Protein AF-A0A7V3T7T3-F1 (afdb_monomer_lite)

Sequence (350 aa):
MNVTAMNFPSGSEALLRPGSCPDASGATAGLCQPESNAGPSALLPGPQLTARRQAGSEHGGGASSSLPQIQQGPARAARAEASEGHTLPGGPTARELWARYRAAGPGDASEEQLLTQYVPLVKNVVGRLAINLPPHIETEDLYSAGMIGLLQALRAYNPQTNTCFEAYARLRIRGAVIDELRRMDWAPRSVHLKARKVQQAMELLEQQYGRVATEEEMAEALDISVEEYRRWLDDIRPAAFVCLDAVHRDEDGEEASPHEVIYDPAQEEPSEAAVRAERARLIAECIQQLPPLHQKVLALYYFEGLRLREIAAASGLCESRICQIHTQAILTIRSYLAAREAAPANVVAV

Radius of gyration: 41.73 Å; chains: 1; bounding box: 96×67×112 Å

Foldseek 3Di:
DDDDDDDDDDDDDDDDDDDDDDDDDDDDDDDDDDDDDDDDDDDDDDDDDDDDDDDDDDDDDDDDDDDPPPPPDPPPPPCLPVPQPDDDPPDDGPVVLLVVCVVPDPPDPSLVVNLVVCLVLLVVLLVVVVVPDDPVDDSVQLSVQLSVQLSVLSRPDDPVPSDDSSVSSSVSSNVSSVVVVV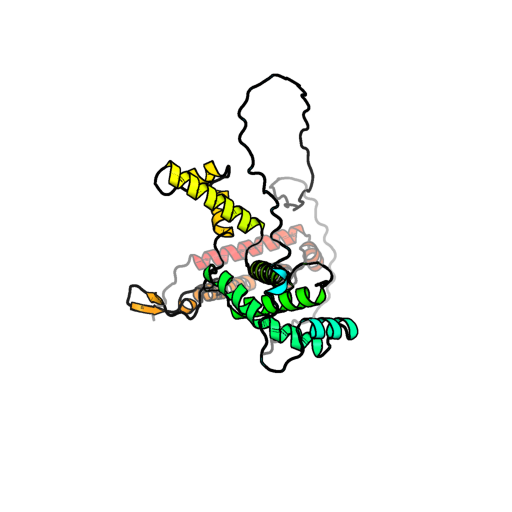VVPPADPVLVVLVVLLVVQQVVVCVVPVDGDDLVSSCVSSVHDSVVSVVSVVRNDDPDDDDQQDFDQDPVRDTDGNVVVDDDPVDDDPVNVVVVVVLVVLLVVQLVVDDPLLNQLCCCCPVVVDDLCVSCVVVVHDSVVSVVSPVVSVVSSVVSVVVVVPDPPPPPDD

Secondary structure (DSSP, 8-state):
------------------PPPPP--------------------------------------------------S-SSTTTTTT-----TTPPPHHHHHHHHHHH-TTSHHHHHHHHHHHHHHHHHHHHHHTTS-TTS-HHHHHHHHHHHHHHHHHH--TTSSS-HHHHHHHHHHHHHHHHHHHH--S-HHHHHHHHHHHHHHHHHHHHHSSPPPHHHHHHHHTS-HHHHHHHHHHHS------TT--EE-TTS-EE-HHHH---TTSPPHHHHHHHHHHHHHHHHHHHHS-HHHHHHHHHHHTS---HHHHHHHHTS-HHHHHHHHHHHHHHHHHHHHHHHSS-------

Structure (mmCIF, N/CA/C/O backbone):
data_AF-A0A7V3T7T3-F1
#
_entry.id   AF-A0A7V3T7T3-F1
#
loop_
_atom_site.group_PDB
_atom_site.id
_atom_site.type_symbol
_atom_site.label_atom_id
_atom_site.label_alt_id
_atom_site.label_comp_id
_atom_site.label_asym_id
_atom_site.label_entity_id
_atom_site.label_seq_id
_atom_site.pdbx_PDB_ins_code
_atom_site.Cartn_x
_atom_site.Cartn_y
_atom_site.Cartn_z
_atom_site.occupancy
_atom_site.B_iso_or_equiv
_atom_site.auth_seq_id
_atom_site.auth_comp_id
_atom_site.auth_asym_id
_atom_site.auth_atom_id
_atom_site.pdbx_PDB_model_num
ATOM 1 N N . MET A 1 1 ? -3.730 -24.223 34.813 1.00 31.56 1 MET A N 1
ATOM 2 C CA . MET A 1 1 ? -3.900 -24.957 36.088 1.00 31.56 1 MET A CA 1
ATOM 3 C C . MET A 1 1 ? -5.386 -25.018 36.401 1.00 31.56 1 MET A C 1
ATOM 5 O O . MET A 1 1 ? -6.068 -24.028 36.183 1.00 31.56 1 MET A O 1
ATOM 9 N N . ASN A 1 2 ? -5.858 -26.205 36.785 1.00 26.72 2 ASN A N 1
ATOM 10 C CA . ASN A 1 2 ? -7.257 -26.635 36.897 1.00 26.72 2 ASN A CA 1
ATOM 11 C C . ASN A 1 2 ? -8.221 -25.617 37.526 1.00 26.72 2 ASN A C 1
ATOM 13 O O . ASN A 1 2 ? -7.984 -25.146 38.635 1.00 26.72 2 ASN A O 1
ATOM 17 N N . VAL A 1 3 ? -9.355 -25.382 36.856 1.00 31.55 3 VAL A N 1
ATOM 18 C CA . VAL A 1 3 ? -10.528 -24.735 37.454 1.00 31.55 3 VAL A CA 1
ATOM 19 C C . VAL A 1 3 ? -11.372 -25.814 38.125 1.00 31.55 3 VAL A C 1
ATOM 21 O O . VAL A 1 3 ? -11.919 -26.707 37.482 1.00 31.55 3 VAL A O 1
ATOM 24 N N . THR A 1 4 ? -11.406 -25.735 39.449 1.00 30.27 4 THR A N 1
ATOM 25 C CA . THR A 1 4 ? -12.189 -26.563 40.363 1.00 30.27 4 THR A CA 1
ATOM 26 C C . THR A 1 4 ? -13.684 -26.448 40.069 1.00 30.27 4 THR A C 1
ATOM 28 O O . THR A 1 4 ? -14.244 -25.355 40.031 1.00 30.27 4 THR A O 1
ATOM 31 N N . ALA A 1 5 ? -14.323 -27.604 39.894 1.00 32.41 5 ALA A N 1
ATOM 32 C CA . ALA A 1 5 ? -15.756 -27.767 39.714 1.00 32.41 5 ALA A CA 1
ATOM 33 C C . ALA A 1 5 ? -16.548 -27.255 40.932 1.00 32.41 5 ALA A C 1
ATOM 35 O O . ALA A 1 5 ? -16.353 -27.732 42.051 1.00 32.41 5 ALA A O 1
ATOM 36 N N . MET A 1 6 ? -17.481 -26.324 40.708 1.0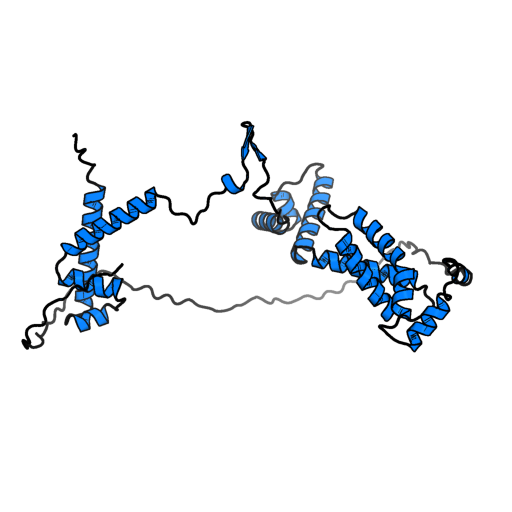0 31.30 6 MET A N 1
ATOM 37 C CA . MET A 1 6 ? -18.543 -26.027 41.671 1.00 31.30 6 MET A CA 1
ATOM 38 C C . MET A 1 6 ? -19.648 -27.074 41.530 1.00 31.30 6 MET A C 1
ATOM 40 O O . MET A 1 6 ? -20.408 -27.088 40.566 1.00 31.30 6 MET A O 1
ATOM 44 N N . ASN A 1 7 ? -19.688 -27.975 42.505 1.00 29.55 7 ASN A N 1
ATOM 45 C CA . ASN A 1 7 ? -20.672 -29.036 42.650 1.00 29.55 7 ASN A CA 1
ATOM 46 C C . ASN A 1 7 ? -21.881 -28.485 43.433 1.00 29.55 7 ASN A C 1
ATOM 48 O O . ASN A 1 7 ? -21.709 -28.031 44.564 1.00 29.55 7 ASN A O 1
ATOM 52 N N . PHE A 1 8 ? -23.085 -28.519 42.857 1.00 33.81 8 PHE A N 1
ATOM 53 C CA . PHE A 1 8 ? -24.339 -28.193 43.555 1.00 33.81 8 PHE A CA 1
ATOM 54 C C . PHE A 1 8 ? -25.150 -29.475 43.805 1.00 33.81 8 PHE A C 1
ATOM 56 O O . PHE A 1 8 ? -25.193 -30.341 42.929 1.00 33.81 8 PHE A O 1
ATOM 63 N N . PRO A 1 9 ? -25.794 -29.629 44.978 1.00 33.53 9 PRO A N 1
ATOM 64 C CA . PRO A 1 9 ? -26.466 -30.865 45.340 1.00 33.53 9 PRO A CA 1
ATOM 65 C C . PRO A 1 9 ? -27.796 -31.009 44.596 1.00 33.53 9 PRO A C 1
ATOM 67 O O . PRO A 1 9 ? -28.663 -30.137 44.625 1.00 33.53 9 PRO A O 1
ATOM 70 N N . SER A 1 10 ? -27.957 -32.163 43.962 1.00 35.66 10 SER A N 1
ATOM 71 C CA . SER A 1 10 ? -29.211 -32.695 43.446 1.00 35.66 10 SER A CA 1
ATOM 72 C C . SER A 1 10 ? -30.145 -33.074 44.598 1.00 35.66 10 SER A C 1
ATOM 74 O O . SER A 1 10 ? -29.801 -33.933 45.411 1.00 35.66 10 SER A O 1
ATOM 76 N N . GLY A 1 11 ? -31.338 -32.476 44.652 1.00 30.09 11 GLY A N 1
ATOM 77 C CA . GLY A 1 11 ? -32.365 -32.883 45.606 1.00 30.09 11 GLY A CA 1
ATOM 78 C C . GLY A 1 11 ? -33.711 -32.167 45.466 1.00 30.09 11 GLY A C 1
ATOM 79 O O . GLY A 1 11 ? -33.844 -31.004 45.833 1.00 30.09 11 GLY A O 1
ATOM 80 N N . SER A 1 12 ? -34.710 -32.957 45.067 1.00 30.53 12 SER A N 1
ATOM 81 C CA . SER A 1 12 ? -36.161 -32.837 45.298 1.00 30.53 12 SER A CA 1
ATOM 82 C C . SER A 1 12 ? -37.045 -32.311 44.157 1.00 30.53 12 SER A C 1
ATOM 84 O O . SER A 1 12 ? -37.180 -31.119 43.893 1.00 30.53 12 SER A O 1
ATOM 86 N N . GLU A 1 13 ? -37.702 -33.285 43.518 1.00 39.59 13 GLU A N 1
ATOM 87 C CA . GLU A 1 13 ? -39.009 -33.167 42.879 1.00 39.59 13 GLU A CA 1
ATOM 88 C C . GLU A 1 13 ? -40.029 -32.544 43.840 1.00 39.59 13 GLU A C 1
ATOM 90 O O . GLU A 1 13 ? -40.290 -33.074 44.920 1.00 39.59 13 GLU A O 1
ATOM 95 N N . ALA A 1 14 ? -40.678 -31.471 43.397 1.00 30.70 14 ALA A N 1
ATOM 96 C CA . ALA A 1 14 ? -41.998 -31.083 43.872 1.00 30.70 14 ALA A CA 1
ATOM 97 C C . ALA A 1 14 ? -42.766 -30.427 42.717 1.00 30.70 14 ALA A C 1
ATOM 99 O O . ALA A 1 14 ? -42.527 -29.282 42.338 1.00 30.70 14 ALA A O 1
ATOM 100 N N . LEU A 1 15 ? -43.683 -31.208 42.143 1.00 37.38 15 LEU A N 1
ATOM 101 C CA . LEU A 1 15 ? -44.766 -30.770 41.268 1.00 37.38 15 LEU A CA 1
ATOM 102 C C . LEU A 1 15 ? -45.487 -29.552 41.853 1.00 37.38 15 LEU A C 1
ATOM 104 O O . LEU A 1 15 ? -46.050 -29.674 42.935 1.00 37.38 15 LEU A O 1
ATOM 108 N N . LEU A 1 16 ? -45.595 -28.452 41.102 1.00 33.50 16 LEU A N 1
ATOM 109 C CA . LEU A 1 16 ? -46.656 -27.454 41.276 1.00 33.50 16 LEU A CA 1
ATOM 110 C C . LEU A 1 16 ? -47.014 -26.822 39.918 1.00 33.50 16 LEU A C 1
ATOM 112 O O . LEU A 1 16 ? -46.163 -26.465 39.111 1.00 33.50 16 LEU A O 1
ATOM 116 N N . ARG A 1 17 ? -48.324 -26.801 39.673 1.00 35.69 17 ARG A N 1
ATOM 117 C CA . ARG A 1 17 ? -49.054 -26.516 38.428 1.00 35.69 17 ARG A CA 1
ATOM 118 C C . ARG A 1 17 ? -48.873 -25.075 37.914 1.00 35.69 17 ARG A C 1
ATOM 120 O O . ARG A 1 17 ? -48.579 -24.190 38.715 1.00 35.69 17 ARG A O 1
ATOM 127 N N . PRO A 1 18 ? -49.143 -24.805 36.619 1.00 35.16 18 PRO A N 1
ATOM 128 C CA . PRO A 1 18 ? -49.138 -23.448 36.080 1.00 35.16 18 PRO A CA 1
ATOM 129 C C . PRO A 1 18 ? -50.247 -22.613 36.732 1.00 35.16 18 PRO A C 1
ATOM 131 O O . PRO A 1 18 ? -51.434 -22.907 36.587 1.00 35.16 18 PRO A O 1
ATOM 134 N N . GLY A 1 19 ? -49.849 -21.579 37.470 1.00 31.97 19 GLY A N 1
ATOM 135 C CA . GLY A 1 19 ? -50.751 -20.537 37.941 1.00 31.97 19 GLY A CA 1
ATOM 136 C C . GLY A 1 19 ? -51.185 -19.665 36.766 1.00 31.97 19 GLY A C 1
ATOM 137 O O . GLY A 1 19 ? -50.358 -19.047 36.101 1.00 31.97 19 GLY A O 1
ATOM 138 N N . SER A 1 20 ? -52.487 -19.640 36.514 1.00 36.88 20 SER A N 1
ATOM 139 C CA . SER A 1 20 ? -53.176 -18.712 35.621 1.00 36.88 20 SER A CA 1
ATOM 140 C C . SER A 1 20 ? -52.870 -17.257 35.992 1.00 36.88 20 SER A C 1
ATOM 142 O O . SER A 1 20 ? -53.122 -16.844 37.126 1.00 36.88 20 SER A O 1
ATOM 144 N N . CYS A 1 21 ? -52.357 -16.474 35.042 1.00 35.03 21 CYS A N 1
ATOM 145 C CA . CYS A 1 21 ? -52.278 -15.020 35.166 1.00 35.03 21 CYS A CA 1
ATOM 146 C C . CYS A 1 21 ? -53.678 -14.401 35.009 1.00 35.03 21 CYS A C 1
ATOM 148 O O . CYS A 1 21 ? -54.429 -14.853 34.144 1.00 35.03 21 CYS A O 1
ATOM 150 N N . PRO A 1 22 ? -54.036 -13.367 35.791 1.00 41.62 22 PRO A N 1
ATOM 151 C CA . PRO A 1 22 ? -55.211 -12.565 35.507 1.00 41.62 22 PRO A CA 1
ATOM 152 C C . PRO A 1 22 ? -54.906 -11.563 34.391 1.00 41.62 22 PRO A C 1
ATOM 154 O O . PRO A 1 22 ? -53.836 -10.948 34.360 1.00 41.62 22 PRO A O 1
ATOM 157 N N . ASP A 1 23 ? -55.875 -11.404 33.494 1.00 37.50 23 ASP A N 1
ATOM 158 C CA . ASP A 1 23 ? -55.919 -10.349 32.491 1.00 37.50 23 ASP A CA 1
ATOM 159 C C . ASP A 1 23 ? -55.835 -8.969 33.154 1.00 37.50 23 ASP A C 1
ATOM 161 O O . ASP A 1 23 ? -56.628 -8.632 34.034 1.00 37.50 23 ASP A O 1
ATOM 165 N N . ALA A 1 24 ? -54.899 -8.144 32.689 1.00 33.06 24 ALA A N 1
ATOM 166 C CA . ALA A 1 24 ? -54.854 -6.720 32.992 1.00 33.06 24 ALA A CA 1
ATOM 167 C C . ALA A 1 24 ? -54.871 -5.934 31.677 1.00 33.06 24 ALA A C 1
ATOM 169 O O . ALA A 1 24 ? -53.843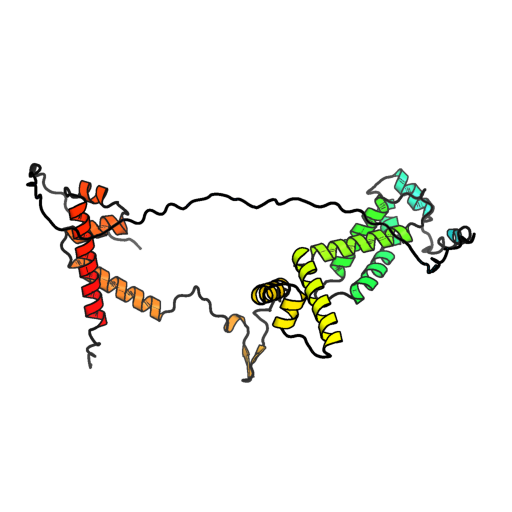 -5.592 31.095 1.00 33.06 24 ALA A O 1
ATOM 170 N N . SER A 1 25 ? -56.091 -5.672 31.216 1.00 30.14 25 SER A N 1
ATOM 171 C CA . SER A 1 25 ? -56.420 -4.581 30.308 1.00 30.14 25 SER A CA 1
ATOM 172 C C . SER A 1 25 ? -56.323 -3.254 31.067 1.00 30.14 25 SER A C 1
ATOM 174 O O . SER A 1 25 ? -57.045 -3.063 32.044 1.00 30.14 25 SER A O 1
ATOM 176 N N . GLY A 1 26 ? -55.502 -2.320 30.574 1.00 29.25 26 GLY A N 1
ATOM 177 C CA . GLY A 1 26 ? -55.665 -0.886 30.842 1.00 29.25 26 GLY A CA 1
ATOM 178 C C . GLY A 1 26 ? -54.385 -0.104 31.150 1.00 29.25 26 GLY A C 1
ATOM 179 O O . GLY A 1 26 ? -53.949 -0.109 32.290 1.00 29.25 26 GLY A O 1
ATOM 180 N N . ALA A 1 27 ? -53.918 0.650 30.140 1.00 29.16 27 ALA A N 1
ATOM 181 C CA . ALA A 1 27 ? -53.118 1.892 30.195 1.00 29.16 27 ALA A CA 1
ATOM 182 C C . ALA A 1 27 ? -51.711 1.813 30.851 1.00 29.16 27 ALA A C 1
ATOM 184 O O . ALA A 1 27 ? -51.541 1.281 31.931 1.00 29.16 27 ALA A O 1
ATOM 185 N N . THR A 1 28 ? -50.616 2.331 30.292 1.00 32.31 28 THR A N 1
ATOM 186 C CA . THR A 1 28 ? -50.392 3.463 29.385 1.00 32.31 28 THR A CA 1
ATOM 187 C C . THR A 1 28 ? -49.211 3.179 28.448 1.00 32.31 28 THR A C 1
ATOM 189 O O . THR A 1 28 ? -48.258 2.482 28.788 1.00 32.31 28 THR A O 1
ATOM 192 N N . ALA A 1 29 ? -49.295 3.739 27.242 1.00 34.81 29 ALA A N 1
ATOM 193 C CA . ALA A 1 29 ? -48.267 3.684 26.216 1.00 34.81 29 ALA A CA 1
ATOM 194 C C . ALA A 1 29 ? -46.978 4.402 26.657 1.00 34.81 29 ALA A C 1
ATOM 196 O O . ALA A 1 29 ? -47.007 5.571 27.034 1.00 34.81 29 ALA A O 1
ATOM 197 N N . GLY A 1 30 ? -45.851 3.701 26.543 1.00 29.14 30 GLY A N 1
ATOM 198 C CA . GLY A 1 30 ? -44.497 4.235 26.657 1.00 29.14 30 GLY A CA 1
ATOM 199 C C . GLY A 1 30 ? -43.601 3.468 25.690 1.00 29.14 30 GLY A C 1
ATOM 200 O O . GLY A 1 30 ? -43.389 2.273 25.857 1.00 29.14 30 GLY A O 1
ATOM 201 N N . LEU A 1 31 ? -43.189 4.156 24.630 1.00 32.41 31 LEU A N 1
ATOM 202 C CA . LEU A 1 31 ? -42.459 3.672 23.460 1.00 32.41 31 LEU A CA 1
ATOM 203 C C . LEU A 1 31 ? -41.261 2.761 23.775 1.00 32.41 31 LEU A C 1
ATOM 205 O O . LEU A 1 31 ? -40.409 3.114 24.581 1.00 32.41 31 LEU A O 1
ATOM 209 N N . CYS A 1 32 ? -41.142 1.667 23.021 1.00 26.81 32 CYS A N 1
ATOM 210 C CA . CYS A 1 32 ? -39.859 1.070 22.648 1.00 26.81 32 CYS A CA 1
ATOM 211 C C . CYS A 1 32 ? -40.057 0.297 21.335 1.00 26.81 32 CYS A C 1
ATOM 213 O O . CYS A 1 32 ? -40.586 -0.814 21.328 1.00 26.81 32 CYS A O 1
ATOM 215 N N . GLN A 1 33 ? -39.708 0.928 20.212 1.00 31.98 33 GLN A N 1
ATOM 216 C CA . GLN A 1 33 ? -39.599 0.253 18.918 1.00 31.98 33 GLN A CA 1
ATOM 217 C C . GLN A 1 33 ? -38.273 -0.523 18.852 1.00 31.98 33 GLN A C 1
ATOM 219 O O . GLN A 1 33 ? -37.268 -0.024 19.359 1.00 31.98 33 GLN A O 1
ATOM 224 N N . PRO A 1 34 ? -38.233 -1.705 18.215 1.00 34.06 34 PRO A N 1
ATOM 225 C CA . PRO A 1 34 ? -36.987 -2.346 17.826 1.00 34.06 34 PRO A CA 1
ATOM 226 C C . PRO A 1 34 ? -36.561 -1.850 16.435 1.00 34.06 34 PRO A C 1
ATOM 228 O O . PRO A 1 34 ? -37.327 -1.962 15.477 1.00 34.06 34 PRO A O 1
ATOM 231 N N . GLU A 1 35 ? -35.341 -1.328 16.302 1.00 31.11 35 GLU A N 1
ATOM 232 C CA . GLU A 1 35 ? -34.770 -1.038 14.986 1.00 31.11 35 GLU A CA 1
ATOM 233 C C . GLU A 1 35 ? -34.429 -2.345 14.260 1.00 31.11 35 GLU A C 1
ATOM 235 O O . GLU A 1 35 ? -33.515 -3.089 14.620 1.00 31.11 35 GLU A O 1
ATOM 240 N N . SER A 1 36 ? -35.214 -2.626 13.221 1.00 30.16 36 SER A N 1
ATOM 241 C CA . SER A 1 36 ? -34.943 -3.623 12.196 1.00 30.16 36 SER A CA 1
ATOM 242 C C . SER A 1 36 ? -33.972 -3.042 11.170 1.00 30.16 36 SER A C 1
ATOM 244 O O . SER A 1 36 ? -34.329 -2.138 10.414 1.00 30.16 36 SER A O 1
ATOM 246 N N . ASN A 1 37 ? -32.760 -3.585 11.111 1.00 32.16 37 ASN A N 1
ATOM 247 C CA . ASN A 1 37 ? -31.797 -3.272 10.065 1.00 32.16 37 ASN A CA 1
ATOM 248 C C . ASN A 1 37 ? -32.199 -3.997 8.765 1.00 32.16 37 ASN A C 1
ATOM 250 O O . ASN A 1 37 ? -31.998 -5.204 8.627 1.00 32.16 37 ASN A O 1
ATOM 254 N N . ALA A 1 38 ? -32.811 -3.262 7.837 1.00 31.00 38 ALA A N 1
ATOM 255 C CA . ALA A 1 38 ? -33.081 -3.689 6.468 1.00 31.00 38 ALA A CA 1
ATOM 256 C C . ALA A 1 38 ? -32.647 -2.563 5.519 1.00 31.00 38 ALA A C 1
ATOM 258 O O . ALA A 1 38 ? -33.294 -1.521 5.436 1.00 31.00 38 ALA A O 1
ATOM 259 N N . GLY A 1 39 ? -31.523 -2.758 4.827 1.00 34.19 39 GLY A N 1
ATOM 260 C CA . GLY A 1 39 ? -31.084 -1.861 3.759 1.00 34.19 39 GLY A CA 1
ATOM 261 C C . GLY A 1 39 ? -31.929 -2.025 2.489 1.00 34.19 39 GLY A C 1
ATOM 262 O O . GLY A 1 39 ? -32.519 -3.089 2.284 1.00 34.19 39 GLY A O 1
ATOM 263 N N . PRO A 1 40 ? -31.939 -1.027 1.589 1.00 35.44 40 PRO A N 1
ATOM 264 C CA . PRO A 1 40 ? -32.378 -1.246 0.220 1.00 35.44 40 PRO A CA 1
ATOM 265 C C . PRO A 1 40 ? -31.296 -0.917 -0.822 1.00 35.44 40 PRO A C 1
ATOM 267 O O . PRO A 1 40 ? -30.695 0.154 -0.838 1.00 35.44 40 PRO A O 1
ATOM 270 N N . SER A 1 41 ? -31.117 -1.867 -1.743 1.00 29.05 41 SER A N 1
ATOM 271 C CA . SER A 1 41 ? -30.712 -1.642 -3.136 1.00 29.05 41 SER A CA 1
ATOM 272 C C . SER A 1 41 ? -31.883 -1.079 -3.948 1.00 29.05 41 SER A C 1
ATOM 274 O O . SER A 1 41 ? -32.999 -1.553 -3.755 1.00 29.05 41 SER A O 1
ATOM 276 N N . ALA A 1 42 ? -31.602 -0.169 -4.893 1.00 30.00 42 ALA A N 1
ATOM 277 C CA . ALA A 1 42 ? -32.221 -0.005 -6.232 1.00 30.00 42 ALA A CA 1
ATOM 278 C C . ALA A 1 42 ? -31.955 1.430 -6.752 1.00 30.00 42 ALA A C 1
ATOM 280 O O . ALA A 1 42 ? -32.290 2.400 -6.088 1.00 30.00 42 ALA A O 1
ATOM 281 N N . LEU A 1 43 ? -31.153 1.598 -7.812 1.00 28.83 43 LEU A N 1
ATOM 282 C CA . LEU A 1 43 ? -31.556 1.751 -9.229 1.00 28.83 43 LEU A CA 1
ATOM 283 C C . LEU A 1 43 ? -32.166 3.129 -9.607 1.00 28.83 43 LEU A C 1
ATOM 285 O O . LEU A 1 43 ? -33.311 3.387 -9.271 1.00 28.83 43 LEU A O 1
ATOM 289 N N . LEU A 1 44 ? -31.372 3.917 -10.367 1.00 33.84 44 LEU A N 1
ATOM 290 C CA . LEU A 1 44 ? -31.639 4.670 -11.631 1.00 33.84 44 LEU A CA 1
ATOM 291 C C . LEU A 1 44 ? -32.961 5.475 -11.795 1.00 33.84 44 LEU A C 1
ATOM 293 O O . LEU A 1 44 ? -34.003 4.983 -11.379 1.00 33.84 44 LEU A O 1
ATOM 297 N N . PRO A 1 45 ? -32.998 6.636 -12.512 1.00 37.19 45 PRO A N 1
ATOM 298 C CA . PRO A 1 45 ? -32.547 6.759 -13.916 1.00 37.19 45 PRO A CA 1
ATOM 299 C C . PRO A 1 45 ? -31.950 8.120 -14.361 1.00 37.19 45 PRO A C 1
ATOM 301 O O . PRO A 1 45 ? -32.087 9.146 -13.704 1.00 37.19 45 PRO A O 1
ATOM 304 N N . GLY A 1 46 ? -31.277 8.116 -15.521 1.00 32.97 46 GLY A N 1
ATOM 305 C CA . GLY A 1 46 ? -30.739 9.319 -16.177 1.00 32.97 46 GLY A CA 1
ATOM 306 C C . GLY A 1 46 ? -31.760 10.073 -17.045 1.00 32.97 46 GLY A C 1
ATOM 307 O O . GLY A 1 46 ? -32.893 9.614 -17.193 1.00 32.97 46 GLY A O 1
ATOM 308 N N . PRO A 1 47 ? -31.354 11.182 -17.692 1.00 33.72 47 PRO A N 1
ATOM 309 C CA . PRO A 1 47 ? -32.115 11.777 -18.784 1.00 33.72 47 PRO A CA 1
ATOM 310 C C . PRO A 1 47 ? -31.353 11.784 -20.123 1.00 33.72 47 PRO A C 1
ATOM 312 O O . PRO A 1 47 ? -30.213 12.226 -20.234 1.00 33.72 47 PRO A O 1
ATOM 315 N N . GLN A 1 48 ? -32.051 11.317 -21.158 1.00 30.67 48 GLN A N 1
ATOM 316 C CA . GLN A 1 48 ? -31.798 11.565 -22.578 1.00 30.67 48 GLN A CA 1
ATOM 317 C C . GLN A 1 48 ? -32.484 12.875 -22.984 1.00 30.67 48 GLN A C 1
ATOM 319 O O . GLN A 1 48 ? -33.672 13.001 -22.706 1.00 30.67 48 GLN A O 1
ATOM 324 N N . LEU A 1 49 ? -31.812 13.775 -23.714 1.00 32.03 49 LEU A N 1
ATOM 325 C CA . LEU A 1 49 ? -32.457 14.809 -24.543 1.00 32.03 49 LEU A CA 1
ATOM 326 C C . LEU A 1 49 ? -31.585 15.181 -25.767 1.00 32.03 49 LEU A C 1
ATOM 328 O O . LEU A 1 49 ? -30.628 15.939 -25.693 1.00 32.03 49 LEU A O 1
ATOM 332 N N . THR A 1 50 ? -31.936 14.544 -26.884 1.00 28.97 50 THR A N 1
ATOM 333 C CA . THR A 1 50 ? -32.142 15.022 -28.271 1.00 28.97 50 THR A CA 1
ATOM 334 C C . THR A 1 50 ? -31.545 16.337 -28.825 1.00 28.97 50 THR A C 1
ATOM 336 O O . THR A 1 50 ? -31.772 17.411 -28.282 1.00 28.97 50 THR A O 1
ATOM 339 N N . ALA A 1 51 ? -31.091 16.209 -30.092 1.00 27.22 51 ALA A N 1
ATOM 340 C CA . ALA A 1 51 ? -31.038 17.184 -31.208 1.00 27.22 51 ALA A CA 1
ATOM 341 C C . ALA A 1 51 ? -29.971 18.302 -31.120 1.00 27.22 51 ALA A C 1
ATOM 343 O O . ALA A 1 51 ? -29.850 18.985 -30.121 1.00 27.22 51 ALA A O 1
ATOM 344 N N . ARG A 1 52 ? -29.178 18.597 -32.164 1.00 27.67 52 ARG A N 1
ATOM 345 C CA . ARG A 1 52 ? -29.637 19.102 -33.471 1.00 27.67 52 ARG A CA 1
ATOM 346 C C . ARG A 1 52 ? -28.490 19.078 -34.503 1.00 27.67 52 ARG A C 1
ATOM 348 O O . ARG A 1 52 ? -27.392 19.548 -34.230 1.00 27.67 52 ARG A O 1
ATOM 355 N N . ARG A 1 53 ? -28.774 18.582 -35.713 1.00 28.61 53 ARG A N 1
ATOM 356 C CA . ARG A 1 53 ? -27.999 18.847 -36.939 1.00 28.61 53 ARG A CA 1
ATOM 357 C C . ARG A 1 53 ? -28.063 20.339 -37.270 1.00 28.61 53 ARG A C 1
ATOM 359 O O . ARG A 1 53 ? -29.168 20.872 -37.315 1.00 28.61 53 ARG A O 1
ATOM 366 N N . GLN A 1 54 ? -26.943 20.931 -37.672 1.00 32.38 54 GLN A N 1
ATOM 367 C CA . GLN A 1 54 ? -26.929 21.966 -38.706 1.00 32.38 54 GLN A CA 1
ATOM 368 C C . GLN A 1 54 ? -25.601 21.934 -39.464 1.00 32.38 54 GLN A C 1
ATOM 370 O O . GLN A 1 54 ? -24.523 22.003 -38.886 1.00 32.38 54 GLN A O 1
ATOM 375 N N . ALA A 1 55 ? -25.734 21.755 -40.775 1.00 28.77 55 ALA A N 1
ATOM 376 C CA . ALA A 1 55 ? -24.702 21.989 -41.761 1.00 28.77 55 ALA A CA 1
ATOM 377 C C . ALA A 1 55 ? -24.608 23.498 -42.025 1.00 28.77 55 ALA A C 1
ATOM 379 O O . ALA A 1 55 ? -25.634 24.177 -42.057 1.00 28.77 55 ALA A O 1
ATOM 380 N N . GLY A 1 56 ? -23.391 23.981 -42.254 1.00 28.33 56 GLY A N 1
ATOM 381 C CA . GLY A 1 56 ? -23.099 25.334 -42.709 1.00 28.33 56 GLY A CA 1
ATOM 382 C C . GLY A 1 56 ? -21.685 25.386 -43.275 1.00 28.33 56 GLY A C 1
ATOM 383 O O . GLY A 1 56 ? -20.716 25.453 -42.527 1.00 28.33 56 GLY A O 1
ATOM 384 N N . SER A 1 57 ? -21.596 25.276 -44.600 1.00 28.00 57 SER A N 1
ATOM 385 C CA . SER A 1 57 ? -20.492 25.755 -45.440 1.00 28.00 57 SER A CA 1
ATOM 386 C C . SER A 1 57 ? -20.260 27.253 -45.193 1.00 28.00 57 SER A C 1
ATOM 388 O O . SER A 1 57 ? -21.219 27.956 -44.902 1.00 28.00 57 SER A O 1
ATOM 390 N N . GLU A 1 58 ? -19.030 27.769 -45.234 1.00 28.20 58 GLU A N 1
ATOM 391 C CA . GLU A 1 58 ? -18.421 28.455 -46.397 1.00 28.20 58 GLU A CA 1
ATOM 392 C C . GLU A 1 58 ? -16.956 28.828 -46.035 1.00 28.20 58 GLU A C 1
ATOM 394 O O . GLU A 1 58 ? -16.690 29.221 -44.905 1.00 28.20 58 GLU A O 1
ATOM 399 N N . HIS A 1 59 ? -15.959 28.432 -46.848 1.00 28.22 59 HIS A N 1
ATOM 400 C CA . HIS A 1 59 ? -15.046 29.298 -47.649 1.00 28.22 59 HIS A CA 1
ATOM 401 C C . HIS A 1 59 ? -14.355 30.445 -46.867 1.00 28.22 59 HIS A C 1
ATOM 403 O O . HIS A 1 59 ? -15.028 31.277 -46.288 1.00 28.22 59 HIS A O 1
ATOM 409 N N . GLY A 1 60 ? -13.032 30.650 -46.855 1.00 24.89 60 GLY A N 1
ATOM 410 C CA . GLY A 1 60 ? -11.903 30.104 -47.607 1.00 24.89 60 GLY A CA 1
ATOM 411 C C . GLY A 1 60 ? -10.605 30.873 -47.260 1.00 24.89 60 GLY A C 1
ATOM 412 O O . GLY A 1 60 ? -10.635 31.827 -46.487 1.00 24.89 60 GLY A O 1
ATOM 413 N N . GLY A 1 61 ? -9.481 30.464 -47.866 1.00 26.92 61 GLY A N 1
ATOM 414 C CA . GLY A 1 61 ? -8.157 31.113 -47.783 1.00 26.92 61 GLY A CA 1
ATOM 415 C C . GLY A 1 61 ? -7.256 30.465 -46.722 1.00 26.92 61 GLY A C 1
ATOM 416 O O . GLY A 1 61 ? -7.589 30.450 -45.552 1.00 26.92 61 GLY A O 1
ATOM 417 N N . GLY A 1 62 ? -6.118 29.843 -47.017 1.00 27.20 62 GLY A N 1
ATOM 418 C CA . GLY A 1 62 ? -5.164 30.104 -48.085 1.00 27.20 62 GLY A CA 1
ATOM 419 C C . GLY A 1 62 ? -3.814 30.391 -47.429 1.00 27.20 62 GLY A C 1
ATOM 420 O O . GLY A 1 62 ? -3.449 31.547 -47.284 1.00 27.20 62 GLY A O 1
ATOM 421 N N . ALA A 1 63 ? -3.098 29.351 -46.997 1.00 29.69 63 ALA A N 1
ATOM 422 C CA . ALA A 1 63 ? -1.681 29.443 -46.645 1.00 29.69 63 ALA A CA 1
ATOM 423 C C . ALA A 1 63 ? -1.046 28.052 -46.727 1.00 29.69 63 ALA A C 1
ATOM 425 O O . ALA A 1 63 ? -1.122 27.229 -45.819 1.00 29.69 63 ALA A O 1
ATOM 426 N N . SER A 1 64 ? -0.454 27.798 -47.884 1.00 31.12 64 SER A N 1
ATOM 427 C CA . SER A 1 64 ? 0.404 26.667 -48.183 1.00 31.12 64 SER A CA 1
ATOM 428 C C . SER A 1 64 ? 1.669 26.739 -47.320 1.00 31.12 64 SER A C 1
ATOM 430 O O . SER A 1 64 ? 2.488 27.634 -47.512 1.00 31.12 64 SER A O 1
ATOM 432 N N . SER A 1 65 ? 1.870 25.787 -46.411 1.00 32.00 65 SER A N 1
ATOM 433 C CA . SER A 1 65 ? 3.179 25.513 -45.806 1.00 32.00 65 SER A CA 1
ATOM 434 C C . SER A 1 65 ? 3.520 24.033 -45.972 1.00 32.00 65 SER A C 1
ATOM 436 O O . SER A 1 65 ? 3.266 23.166 -45.145 1.00 32.00 65 SER A O 1
ATOM 438 N N . SER A 1 66 ? 4.049 23.772 -47.161 1.00 30.80 66 SER A N 1
ATOM 439 C CA . SER A 1 66 ? 5.027 22.755 -47.534 1.00 30.80 66 SER A CA 1
ATOM 440 C C . SER A 1 66 ? 5.534 21.855 -46.396 1.00 30.80 66 SER A C 1
ATOM 442 O O . SER A 1 66 ? 6.467 22.197 -45.671 1.00 30.80 66 SER A O 1
ATOM 444 N N . LEU A 1 67 ? 4.982 20.643 -46.327 1.00 31.20 67 LEU A N 1
ATOM 445 C CA . LEU A 1 67 ? 5.676 19.477 -45.782 1.00 31.20 67 LEU A CA 1
ATOM 446 C C . LEU A 1 67 ? 6.990 19.288 -46.563 1.00 31.20 67 LEU A C 1
ATOM 448 O O . LEU A 1 67 ? 6.945 19.263 -47.799 1.00 31.20 67 LEU A O 1
ATOM 452 N N . PRO A 1 68 ? 8.155 19.129 -45.914 1.00 30.80 68 PRO A N 1
ATOM 453 C CA . PRO A 1 68 ? 9.364 18.784 -46.636 1.00 30.80 68 PRO A CA 1
ATOM 454 C C . PRO A 1 68 ? 9.210 17.363 -47.185 1.00 30.80 68 PRO A C 1
ATOM 456 O O . PRO A 1 68 ? 9.159 16.378 -46.445 1.00 30.80 68 PRO A O 1
ATOM 459 N N . GLN A 1 69 ? 9.116 17.272 -48.511 1.00 29.52 69 GLN A N 1
ATOM 460 C CA . GLN A 1 69 ? 9.273 16.033 -49.255 1.00 29.52 69 GLN A CA 1
ATOM 461 C C . GLN A 1 69 ? 10.613 15.407 -48.865 1.00 29.52 69 GLN A C 1
ATOM 463 O O . GLN A 1 69 ? 11.679 15.940 -49.171 1.00 29.52 69 GLN A O 1
ATOM 468 N N . ILE A 1 70 ? 10.553 14.257 -48.195 1.00 31.75 70 ILE A N 1
ATOM 469 C CA . ILE A 1 70 ? 11.701 13.375 -48.015 1.00 31.75 70 ILE A CA 1
ATOM 470 C C . ILE A 1 70 ? 12.066 12.866 -49.412 1.00 31.75 70 ILE A C 1
ATOM 472 O O . ILE A 1 70 ? 11.481 11.907 -49.916 1.00 31.75 70 ILE A O 1
ATOM 476 N N . GLN A 1 71 ? 13.001 13.557 -50.064 1.00 31.75 71 GLN A N 1
ATOM 477 C CA . GLN A 1 71 ? 13.624 13.098 -51.296 1.00 31.75 71 GLN A CA 1
ATOM 478 C C . GLN A 1 71 ? 14.322 11.766 -51.011 1.00 31.75 71 GLN A C 1
ATOM 480 O O . GLN A 1 71 ? 15.313 11.691 -50.281 1.00 31.75 71 GLN A O 1
ATOM 485 N N . GLN A 1 72 ? 13.777 10.697 -51.586 1.00 38.75 72 GLN A N 1
ATOM 486 C CA . GLN A 1 72 ? 14.430 9.399 -51.662 1.00 38.75 72 GLN A CA 1
ATOM 487 C C . GLN A 1 72 ? 15.577 9.498 -52.676 1.00 38.75 72 GLN A C 1
ATOM 489 O O . GLN A 1 72 ? 15.399 9.252 -53.864 1.00 38.75 72 GLN A O 1
ATOM 494 N N . GLY A 1 73 ? 16.757 9.905 -52.207 1.00 29.97 73 GLY A N 1
ATOM 495 C CA . GLY A 1 73 ? 18.004 9.767 -52.959 1.00 29.97 73 GLY A CA 1
ATOM 496 C C . GLY A 1 73 ? 18.504 8.311 -52.939 1.00 29.97 73 GLY A C 1
ATOM 497 O O . GLY A 1 73 ? 18.365 7.633 -51.913 1.00 29.97 73 GLY A O 1
ATOM 498 N N . PRO A 1 74 ? 19.112 7.799 -54.027 1.00 37.28 74 PRO A N 1
ATOM 499 C CA . PRO A 1 74 ? 19.577 6.420 -54.122 1.00 37.28 74 PRO A CA 1
ATOM 500 C C . PRO A 1 74 ? 20.923 6.272 -53.397 1.00 37.28 74 PRO A C 1
ATOM 502 O O . PRO A 1 74 ? 21.977 6.203 -54.013 1.00 37.28 74 PRO A O 1
ATOM 505 N N . ALA A 1 75 ? 20.902 6.254 -52.064 1.00 33.81 75 ALA A N 1
ATOM 506 C CA . ALA A 1 75 ? 22.112 6.113 -51.240 1.00 33.81 75 ALA A CA 1
ATOM 507 C C . ALA A 1 75 ? 22.033 4.950 -50.232 1.00 33.81 75 ALA A C 1
ATOM 509 O O . ALA A 1 75 ? 22.811 4.890 -49.281 1.00 33.81 75 ALA A O 1
ATOM 510 N N . ARG A 1 76 ? 21.086 4.016 -50.411 1.00 36.59 76 ARG A N 1
ATOM 511 C CA . ARG A 1 76 ? 20.886 2.873 -49.496 1.00 36.59 76 ARG A CA 1
ATOM 512 C C . ARG A 1 76 ? 21.544 1.560 -49.928 1.00 36.59 76 ARG A C 1
ATOM 514 O O . ARG A 1 76 ? 21.596 0.650 -49.111 1.00 36.59 76 ARG A O 1
ATOM 521 N N . ALA A 1 77 ? 22.099 1.467 -51.137 1.00 33.03 77 ALA A N 1
ATOM 522 C CA . ALA A 1 77 ? 22.771 0.245 -51.591 1.00 33.03 77 ALA A CA 1
ATOM 523 C C . ALA A 1 77 ? 24.223 0.115 -51.080 1.00 33.03 77 ALA A C 1
ATOM 525 O O . ALA A 1 77 ? 24.678 -0.991 -50.833 1.00 33.03 77 ALA A O 1
ATOM 526 N N . ALA A 1 78 ? 24.928 1.225 -50.830 1.00 29.47 78 ALA A N 1
ATOM 527 C CA . ALA A 1 78 ? 26.363 1.201 -50.505 1.00 29.47 78 ALA A CA 1
ATOM 528 C C . ALA A 1 78 ? 26.700 1.122 -48.999 1.00 29.47 78 ALA A C 1
ATOM 530 O O . ALA A 1 78 ? 27.868 1.095 -48.630 1.00 29.47 78 ALA A O 1
ATOM 531 N N . ARG A 1 79 ? 25.702 1.103 -48.101 1.00 33.34 79 ARG A N 1
ATOM 532 C CA . ARG A 1 79 ? 25.926 0.959 -46.642 1.00 33.34 79 ARG A CA 1
ATOM 533 C C . ARG A 1 79 ? 25.667 -0.449 -46.105 1.00 33.34 79 ARG A C 1
ATOM 535 O O . ARG A 1 79 ? 25.956 -0.693 -44.939 1.00 33.34 79 ARG A O 1
ATOM 542 N N . ALA A 1 80 ? 25.151 -1.361 -46.931 1.00 33.09 80 ALA A N 1
ATOM 543 C CA . ALA A 1 80 ? 24.919 -2.750 -46.536 1.00 33.09 80 ALA A CA 1
ATOM 544 C C . ALA A 1 80 ? 26.225 -3.557 -46.384 1.00 33.09 80 ALA A C 1
ATOM 546 O O . ALA A 1 80 ? 26.234 -4.552 -45.672 1.00 33.09 80 ALA A O 1
ATOM 547 N N . GLU A 1 81 ? 27.331 -3.102 -46.982 1.00 31.08 81 GLU A N 1
ATOM 548 C CA . GLU A 1 81 ? 28.632 -3.792 -46.938 1.00 31.08 81 GLU A CA 1
ATOM 549 C C . GLU A 1 81 ? 29.515 -3.358 -45.749 1.00 31.08 81 GLU A C 1
ATOM 551 O O . GLU A 1 81 ? 30.511 -3.999 -45.438 1.00 31.08 81 GLU A O 1
ATOM 556 N N . ALA A 1 82 ? 29.148 -2.293 -45.026 1.00 30.28 82 ALA A N 1
ATOM 557 C CA . ALA A 1 82 ? 29.992 -1.717 -43.972 1.00 30.28 82 ALA A CA 1
ATOM 558 C C . ALA A 1 82 ? 29.755 -2.300 -42.562 1.00 30.28 82 ALA A C 1
ATOM 560 O O . ALA A 1 82 ? 30.427 -1.886 -41.618 1.00 30.28 82 ALA A O 1
ATOM 561 N N . SER A 1 83 ? 28.821 -3.244 -42.386 1.00 39.16 83 SER A N 1
ATOM 562 C CA . SER A 1 83 ? 28.574 -3.905 -41.090 1.00 39.16 83 SER A CA 1
ATOM 563 C C . SER A 1 83 ? 29.251 -5.274 -40.947 1.00 39.16 83 SER A C 1
ATOM 565 O O . SER A 1 83 ? 28.988 -5.976 -39.977 1.00 39.16 83 SER A O 1
ATOM 567 N N . GLU A 1 84 ? 30.121 -5.674 -41.880 1.00 41.09 84 GLU A N 1
ATOM 568 C CA . GLU A 1 84 ? 30.848 -6.957 -41.820 1.00 41.09 84 GLU A CA 1
ATOM 569 C C . GLU A 1 84 ? 32.124 -6.918 -40.947 1.00 41.09 84 GLU A C 1
ATOM 571 O O . GLU A 1 84 ? 32.900 -7.867 -40.931 1.00 41.09 84 GLU A O 1
ATOM 576 N N . GLY A 1 85 ? 32.351 -5.847 -40.180 1.00 35.47 85 GLY A N 1
ATOM 577 C CA . GLY A 1 85 ? 33.617 -5.604 -39.479 1.00 35.47 85 GLY A CA 1
ATOM 578 C C . GLY A 1 85 ? 33.528 -5.528 -37.955 1.00 35.47 85 GLY A C 1
ATOM 579 O O . GLY A 1 85 ? 33.985 -4.545 -37.379 1.00 35.47 85 GLY A O 1
ATOM 580 N N . HIS A 1 86 ? 32.982 -6.540 -37.280 1.00 42.47 86 HIS A N 1
ATOM 581 C CA . HIS A 1 86 ? 33.292 -6.762 -35.859 1.00 42.47 86 HIS A CA 1
ATOM 582 C C . HIS A 1 86 ? 33.619 -8.238 -35.621 1.00 42.47 86 HIS A C 1
ATOM 584 O O . HIS A 1 86 ? 32.841 -9.003 -35.054 1.00 42.47 86 HIS A O 1
ATOM 590 N N . THR A 1 87 ? 34.776 -8.641 -36.142 1.00 39.03 87 THR A N 1
ATOM 591 C CA . THR A 1 87 ? 35.305 -10.004 -36.067 1.00 39.03 87 THR A CA 1
ATOM 592 C C . THR A 1 87 ? 36.310 -10.080 -34.921 1.00 39.03 87 THR A C 1
ATOM 594 O O . THR A 1 87 ? 37.383 -9.483 -34.995 1.00 39.03 87 THR A O 1
ATOM 597 N N . LEU A 1 88 ? 35.984 -10.828 -33.862 1.00 37.66 88 LEU A N 1
ATOM 598 C CA . LEU A 1 88 ? 37.007 -11.396 -32.979 1.00 37.66 88 LEU A CA 1
ATOM 599 C C . LEU A 1 88 ? 37.800 -12.442 -33.789 1.00 37.66 88 LEU A C 1
ATOM 601 O O . LEU A 1 88 ? 37.191 -13.184 -34.565 1.00 37.66 88 LEU A O 1
ATOM 605 N N . PRO A 1 89 ? 39.136 -12.514 -33.664 1.00 36.66 89 PRO A N 1
ATOM 606 C CA . PRO A 1 89 ? 39.956 -13.339 -34.544 1.00 36.66 89 PRO A CA 1
ATOM 607 C C . PRO A 1 89 ? 39.641 -14.831 -34.338 1.00 36.66 89 PRO A C 1
ATOM 609 O O . PRO A 1 89 ? 39.836 -15.360 -33.248 1.00 36.66 89 PRO A O 1
ATOM 612 N N . GLY A 1 90 ? 39.163 -15.507 -35.392 1.00 49.47 90 GLY A N 1
ATOM 613 C CA . GLY A 1 90 ? 39.033 -16.973 -35.452 1.00 49.47 90 GLY A CA 1
ATOM 614 C C . GLY A 1 90 ? 37.630 -17.580 -35.286 1.00 49.47 90 GLY A C 1
ATOM 615 O O . GLY A 1 90 ? 37.525 -18.803 -35.231 1.00 49.47 90 GLY A O 1
ATOM 616 N N . GLY A 1 91 ? 36.558 -16.782 -35.218 1.00 53.41 91 GLY A N 1
ATOM 617 C CA . GLY A 1 91 ? 35.175 -17.287 -35.147 1.00 53.41 91 GLY A CA 1
ATOM 618 C C . GLY A 1 91 ? 34.481 -17.442 -36.516 1.00 53.41 91 GLY A C 1
ATOM 619 O O . GLY A 1 91 ? 34.875 -16.774 -37.472 1.00 53.41 91 GLY A O 1
ATOM 620 N N . PRO A 1 92 ? 33.439 -18.295 -36.632 1.00 60.84 92 PRO A N 1
ATOM 621 C CA . PRO A 1 92 ? 32.585 -18.370 -37.824 1.00 60.84 92 PRO A CA 1
ATOM 622 C C . PRO A 1 92 ? 31.935 -17.012 -38.132 1.00 60.84 92 PRO A C 1
ATOM 624 O O . PRO A 1 92 ? 31.586 -16.251 -37.229 1.00 60.84 92 PRO A O 1
ATOM 627 N N . THR A 1 93 ? 31.749 -16.711 -39.416 1.00 71.31 93 THR A N 1
ATOM 628 C CA . THR A 1 93 ? 31.188 -15.435 -39.883 1.00 71.31 93 THR A CA 1
ATOM 629 C C . THR A 1 93 ? 29.753 -15.282 -39.368 1.00 71.31 93 THR A C 1
ATOM 631 O O . THR A 1 93 ? 29.011 -16.264 -39.315 1.00 71.31 93 THR A O 1
ATOM 634 N N . ALA A 1 94 ? 29.295 -14.062 -39.055 1.00 68.31 94 ALA A N 1
ATOM 635 C CA . ALA A 1 94 ? 27.931 -13.835 -38.550 1.00 68.31 94 ALA A CA 1
ATOM 636 C C . ALA A 1 94 ? 26.856 -14.489 -39.447 1.00 68.31 94 ALA A C 1
ATOM 638 O O . ALA A 1 94 ? 25.910 -15.109 -38.966 1.00 68.31 94 ALA A O 1
ATOM 639 N N . ARG A 1 95 ? 27.046 -14.443 -40.771 1.00 72.31 95 ARG A N 1
ATOM 640 C CA . ARG A 1 95 ? 26.167 -15.086 -41.761 1.00 72.31 95 ARG A CA 1
ATOM 641 C C . ARG A 1 95 ? 26.127 -16.617 -41.647 1.00 72.31 95 ARG A C 1
ATOM 643 O O . ARG A 1 95 ? 25.075 -17.215 -41.867 1.00 72.31 95 ARG A O 1
ATOM 650 N N . GLU A 1 96 ? 27.248 -17.243 -41.302 1.00 75.31 96 GLU A N 1
ATOM 651 C CA . GLU A 1 96 ? 27.370 -18.693 -41.114 1.00 75.31 96 GLU A CA 1
ATOM 652 C C . GLU A 1 96 ? 26.714 -19.131 -39.804 1.00 75.31 96 GLU A C 1
ATOM 654 O O . GLU A 1 96 ? 25.999 -20.132 -39.784 1.00 75.31 96 GLU A O 1
ATOM 659 N N . LEU A 1 97 ? 26.874 -18.345 -38.736 1.00 76.19 97 LEU A N 1
ATOM 660 C CA . LEU A 1 97 ? 26.190 -18.563 -37.459 1.00 76.19 97 LEU A CA 1
ATOM 661 C C . LEU A 1 97 ? 24.664 -18.498 -37.612 1.00 76.19 97 LEU A C 1
ATOM 663 O O . LEU A 1 97 ? 23.960 -19.395 -37.153 1.00 76.19 97 LEU A O 1
ATOM 667 N N . TRP A 1 98 ? 24.146 -17.511 -38.349 1.00 80.25 98 TRP A N 1
ATOM 668 C CA . TRP A 1 98 ? 22.713 -17.421 -38.663 1.00 80.25 98 TRP A CA 1
ATOM 669 C C . TRP A 1 98 ? 22.207 -18.585 -39.528 1.00 80.25 98 TRP A C 1
ATOM 671 O O . TRP A 1 98 ? 21.049 -18.992 -39.410 1.00 80.25 98 TRP A O 1
ATOM 681 N N . ALA A 1 99 ? 23.045 -19.134 -40.412 1.00 79.19 99 ALA A N 1
ATOM 682 C CA . ALA A 1 99 ? 22.694 -20.314 -41.199 1.00 79.19 99 ALA A CA 1
ATOM 683 C C . ALA A 1 99 ? 22.625 -21.580 -40.328 1.00 79.19 99 ALA A C 1
ATOM 685 O O . ALA A 1 99 ? 21.660 -22.334 -40.447 1.00 79.19 99 ALA A O 1
ATOM 686 N N . ARG A 1 100 ? 23.594 -21.767 -39.420 1.00 80.12 100 ARG A N 1
ATOM 687 C CA . ARG A 1 100 ? 23.625 -22.882 -38.456 1.00 80.12 100 ARG A CA 1
ATOM 688 C C . ARG A 1 100 ? 22.451 -22.828 -37.483 1.00 80.12 100 ARG A C 1
ATOM 690 O O . ARG A 1 100 ? 21.743 -23.819 -37.340 1.00 80.12 100 ARG A O 1
ATOM 697 N N . TYR A 1 101 ? 22.164 -21.654 -36.923 1.00 81.38 101 TYR A N 1
ATOM 698 C CA . TYR A 1 101 ? 21.037 -21.460 -36.010 1.00 81.38 101 TYR A CA 1
ATOM 699 C C . TYR A 1 101 ? 19.688 -21.821 -36.648 1.00 81.38 101 TYR A C 1
ATOM 701 O O . TYR A 1 101 ? 18.880 -22.519 -36.043 1.00 81.38 101 TYR A O 1
ATOM 709 N N . ARG A 1 102 ? 19.449 -21.425 -37.907 1.00 78.50 102 ARG A N 1
ATOM 710 C CA . ARG A 1 102 ? 18.204 -21.790 -38.609 1.00 78.50 102 ARG A CA 1
ATOM 711 C C . ARG A 1 102 ? 18.080 -23.281 -38.913 1.00 78.50 102 ARG A C 1
ATOM 713 O O . ARG A 1 102 ? 16.959 -23.758 -39.046 1.00 78.50 102 ARG A O 1
ATOM 720 N N . ALA A 1 103 ? 19.199 -23.987 -39.061 1.00 77.44 103 ALA A N 1
ATOM 721 C CA . ALA A 1 103 ? 19.196 -25.427 -39.295 1.00 77.44 103 ALA A CA 1
ATOM 722 C C . ALA A 1 103 ? 18.972 -26.227 -37.999 1.00 77.44 103 ALA A C 1
ATOM 724 O O . ALA A 1 103 ? 18.332 -27.273 -38.048 1.00 77.44 103 ALA A O 1
ATOM 725 N N . ALA A 1 104 ? 19.481 -25.740 -36.862 1.00 77.06 104 ALA A N 1
ATOM 726 C CA . ALA A 1 104 ? 19.442 -26.443 -35.579 1.00 77.06 104 ALA A CA 1
ATOM 727 C C . ALA A 1 104 ? 18.226 -26.090 -34.696 1.00 77.06 104 ALA A C 1
ATOM 729 O O . ALA A 1 104 ? 17.730 -26.948 -33.971 1.00 77.06 104 ALA A O 1
ATOM 730 N N . GLY A 1 105 ? 17.707 -24.861 -34.786 1.00 72.44 105 GLY A N 1
ATOM 731 C CA . GLY A 1 105 ? 16.580 -24.388 -33.976 1.00 72.44 105 GLY A CA 1
ATOM 732 C C . GLY A 1 105 ? 16.975 -23.794 -32.608 1.00 72.44 105 GLY A C 1
ATOM 733 O O . GLY A 1 105 ? 18.161 -23.644 -32.306 1.00 72.44 105 GLY A O 1
ATOM 734 N N . PRO A 1 106 ? 15.984 -23.387 -31.786 1.00 74.50 106 PRO A N 1
ATOM 735 C CA . PRO A 1 106 ? 16.219 -22.763 -30.480 1.00 74.50 106 PRO A CA 1
ATOM 736 C C . PRO A 1 106 ? 16.822 -23.756 -29.469 1.00 74.50 106 PRO A C 1
ATOM 738 O O . PRO A 1 106 ? 16.368 -24.895 -29.385 1.00 74.50 106 PRO A O 1
ATOM 741 N N . GLY A 1 107 ? 17.802 -23.310 -28.672 1.00 73.31 107 GLY A N 1
ATOM 742 C CA . GLY A 1 107 ? 18.506 -24.135 -27.676 1.00 73.31 107 GLY A CA 1
ATOM 743 C C . GLY A 1 107 ? 19.811 -24.802 -28.139 1.00 73.31 107 GLY A C 1
ATOM 744 O O . GLY A 1 107 ? 20.414 -25.531 -27.358 1.00 73.31 107 GLY A O 1
ATOM 745 N N . ASP A 1 108 ? 20.257 -24.563 -29.375 1.00 80.94 108 ASP A N 1
ATOM 746 C CA . ASP A 1 108 ? 21.541 -25.061 -29.892 1.00 80.94 108 ASP A CA 1
ATOM 747 C C . ASP A 1 108 ? 22.731 -24.157 -29.501 1.00 80.94 108 ASP A C 1
ATOM 749 O O . ASP A 1 108 ? 22.561 -22.963 -29.243 1.00 80.94 108 ASP A O 1
ATOM 753 N N . ALA A 1 109 ? 23.958 -24.689 -29.547 1.00 81.81 109 ALA A N 1
ATOM 754 C CA . ALA A 1 109 ? 25.198 -23.939 -29.299 1.00 81.81 109 ALA A CA 1
ATOM 755 C C . ALA A 1 109 ? 25.346 -22.705 -30.216 1.00 81.81 109 ALA A C 1
ATOM 757 O O . ALA A 1 109 ? 25.982 -21.714 -29.855 1.00 81.81 109 ALA A O 1
ATOM 758 N N . SER A 1 110 ? 24.711 -22.733 -31.392 1.00 80.31 110 SER A N 1
ATOM 759 C CA . SER A 1 110 ? 24.636 -21.590 -32.306 1.00 80.31 110 SER A CA 1
ATOM 760 C C . SER A 1 110 ? 23.836 -20.404 -31.727 1.00 80.31 110 SER A C 1
ATOM 762 O O . SER A 1 110 ? 24.156 -19.254 -32.032 1.00 80.31 110 SER A O 1
ATOM 764 N N . GLU A 1 111 ? 22.817 -20.653 -30.888 1.00 84.75 111 GLU A N 1
ATOM 765 C CA . GLU A 1 111 ? 22.031 -19.613 -30.194 1.00 84.75 111 GLU A CA 1
ATOM 766 C C . GLU A 1 111 ? 22.898 -18.887 -29.160 1.00 84.75 111 GLU A C 1
ATOM 768 O O . GLU A 1 111 ? 22.927 -17.658 -29.121 1.00 84.75 111 GLU A O 1
ATOM 773 N N . GLU A 1 112 ? 23.654 -19.651 -28.369 1.00 85.69 112 GLU A N 1
ATOM 774 C CA . GLU A 1 112 ? 24.564 -19.133 -27.344 1.00 85.69 112 GLU A CA 1
ATOM 775 C C . GLU A 1 112 ? 25.694 -18.289 -27.953 1.00 85.69 112 GLU A C 1
ATOM 777 O O . GLU A 1 112 ? 26.008 -17.203 -27.454 1.00 85.69 112 GLU A O 1
ATOM 782 N N . GLN A 1 113 ? 26.270 -18.743 -29.072 1.00 85.19 113 GLN A N 1
ATOM 783 C CA . GLN A 1 113 ? 27.322 -18.014 -29.787 1.00 85.19 113 GLN A CA 1
ATOM 784 C C . GLN A 1 113 ? 26.819 -16.675 -30.338 1.00 85.19 113 GLN A C 1
ATOM 786 O O . GLN A 1 113 ? 27.487 -15.650 -30.176 1.00 85.19 113 GLN A O 1
ATOM 791 N N . LEU A 1 114 ? 25.625 -16.659 -30.939 1.00 85.56 114 LEU A N 1
ATOM 792 C CA . LEU A 1 114 ? 25.004 -15.422 -31.412 1.00 85.56 114 LEU A CA 1
ATOM 793 C C . LEU A 1 114 ? 24.636 -14.496 -30.248 1.00 85.56 114 LEU A C 1
ATOM 795 O O . LEU A 1 114 ? 24.878 -13.293 -30.323 1.00 85.56 114 LEU A O 1
ATOM 799 N N . LEU A 1 115 ? 24.088 -15.038 -29.159 1.00 88.00 115 LEU A N 1
ATOM 800 C CA . LEU A 1 115 ? 23.762 -14.256 -27.971 1.00 88.00 115 LEU A CA 1
ATOM 801 C C . LEU A 1 115 ? 25.019 -13.561 -27.435 1.00 88.00 115 LEU A C 1
ATOM 803 O O . LEU A 1 115 ? 25.013 -12.339 -27.302 1.00 88.00 115 LEU A O 1
ATOM 807 N N . THR A 1 116 ? 26.105 -14.317 -27.233 1.00 88.69 116 THR A N 1
ATOM 808 C CA . THR A 1 116 ? 27.412 -13.832 -26.747 1.00 88.69 116 THR A CA 1
ATOM 809 C C . THR A 1 116 ? 27.963 -12.699 -27.611 1.00 88.69 116 THR A C 1
ATOM 811 O O . THR A 1 116 ? 28.430 -11.692 -27.078 1.00 88.69 116 THR A O 1
ATOM 814 N N . GLN A 1 117 ? 27.848 -12.811 -28.939 1.00 87.62 117 GLN A N 1
ATOM 815 C CA . GLN A 1 117 ? 28.286 -11.769 -29.869 1.00 87.62 117 GLN A CA 1
ATOM 816 C C . GLN A 1 117 ? 27.530 -10.445 -29.667 1.00 87.62 117 GLN A C 1
ATOM 8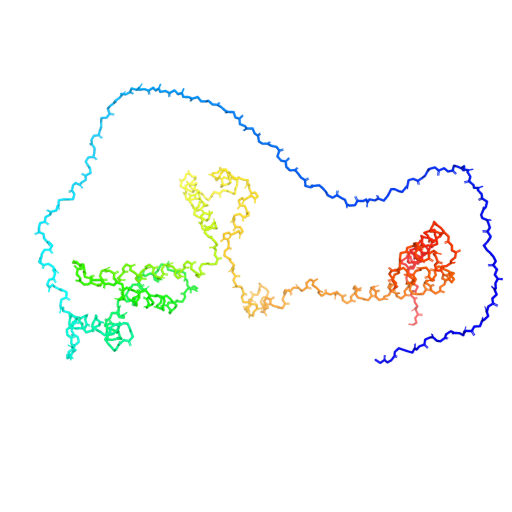18 O O . GLN A 1 117 ? 28.129 -9.373 -29.754 1.00 87.62 117 GLN A O 1
ATOM 823 N N . TYR A 1 118 ? 26.225 -10.504 -29.385 1.00 88.88 118 TYR A N 1
ATOM 824 C CA . TYR A 1 118 ? 25.367 -9.320 -29.285 1.00 88.88 118 TYR A CA 1
ATOM 825 C C . TYR A 1 118 ? 25.122 -8.830 -27.848 1.00 88.88 118 TYR A C 1
ATOM 827 O O . TYR A 1 118 ? 24.507 -7.777 -27.671 1.00 88.88 118 TYR A O 1
ATOM 835 N N . VAL A 1 119 ? 25.661 -9.494 -26.819 1.00 91.25 119 VAL A N 1
ATOM 836 C CA . VAL A 1 119 ? 25.612 -9.021 -25.419 1.00 91.25 119 VAL A CA 1
ATOM 837 C C . VAL A 1 119 ? 26.074 -7.562 -25.248 1.00 91.25 119 VAL A C 1
ATOM 839 O O . VAL A 1 119 ? 25.383 -6.796 -24.564 1.00 91.25 119 VAL A O 1
ATOM 842 N N . PRO A 1 120 ? 27.184 -7.099 -25.864 1.00 91.44 120 PRO A N 1
ATOM 843 C CA . PRO A 1 120 ? 27.626 -5.710 -25.715 1.00 91.44 120 PRO A CA 1
ATOM 844 C C . PRO A 1 120 ? 26.585 -4.681 -26.186 1.00 91.44 120 PRO A C 1
ATOM 846 O O . PRO A 1 120 ? 26.567 -3.547 -25.701 1.00 91.44 120 PRO A O 1
ATOM 849 N N . LEU A 1 121 ? 25.683 -5.055 -27.101 1.00 86.75 121 LEU A N 1
ATOM 850 C CA . LEU A 1 121 ? 24.593 -4.190 -27.552 1.00 86.75 121 LEU A CA 1
ATOM 851 C C . LEU A 1 121 ? 23.607 -3.895 -26.416 1.00 86.75 121 LEU A C 1
ATOM 853 O O . LEU A 1 121 ? 23.159 -2.756 -26.285 1.00 86.75 121 LEU A O 1
ATOM 857 N N . VAL A 1 122 ? 23.310 -4.888 -25.572 1.00 91.31 122 VAL A N 1
ATOM 858 C CA . VAL A 1 122 ? 22.418 -4.731 -24.414 1.00 91.31 122 VAL A CA 1
ATOM 859 C C . VAL A 1 122 ? 23.015 -3.739 -23.423 1.00 91.31 122 VAL A C 1
ATOM 861 O O . VAL A 1 122 ? 22.339 -2.781 -23.053 1.00 91.31 122 VAL A O 1
ATOM 864 N N . LYS A 1 123 ? 24.306 -3.886 -23.087 1.00 88.31 123 LYS A N 1
ATOM 865 C CA . LYS A 1 123 ? 25.021 -2.957 -22.190 1.00 88.31 123 LYS A CA 1
ATOM 866 C C . LYS A 1 123 ? 24.934 -1.510 -22.674 1.00 88.31 123 LYS A C 1
ATOM 868 O O . LYS A 1 123 ? 24.644 -0.611 -21.893 1.00 88.31 123 LYS A O 1
ATOM 873 N N . ASN A 1 124 ? 25.117 -1.287 -23.976 1.00 86.81 124 ASN A N 1
ATOM 874 C CA . ASN A 1 124 ? 25.020 0.045 -24.574 1.00 86.81 124 ASN A CA 1
ATOM 875 C C . ASN A 1 124 ? 23.602 0.636 -24.512 1.00 86.81 124 ASN A C 1
ATOM 877 O O . ASN A 1 124 ? 23.444 1.838 -24.297 1.00 86.81 124 ASN A O 1
ATOM 881 N N . VAL A 1 125 ? 22.565 -0.177 -24.740 1.00 84.12 125 VAL A N 1
ATOM 882 C CA . VAL A 1 125 ? 21.168 0.286 -24.699 1.00 84.12 125 VAL A CA 1
ATOM 883 C C . VAL A 1 125 ? 20.743 0.595 -23.266 1.00 84.12 125 VAL A C 1
ATOM 885 O O . VAL A 1 125 ? 20.212 1.677 -23.021 1.00 84.12 125 VAL A O 1
ATOM 888 N N . VAL A 1 126 ? 21.020 -0.313 -22.329 1.00 87.12 126 VAL A N 1
ATOM 889 C CA . VAL A 1 126 ? 20.698 -0.148 -20.904 1.00 87.12 126 VAL A CA 1
ATOM 890 C C . VAL A 1 126 ? 21.461 1.034 -20.315 1.00 87.12 126 VAL A C 1
ATOM 892 O O . VAL A 1 126 ? 20.844 1.891 -19.692 1.00 87.12 126 VAL A O 1
ATOM 895 N N . GLY A 1 127 ? 22.759 1.163 -20.607 1.00 82.25 127 GLY A N 1
ATOM 896 C CA . GLY A 1 127 ? 23.575 2.279 -20.125 1.00 82.25 127 GLY A CA 1
ATOM 897 C C . GLY A 1 127 ? 23.051 3.650 -20.561 1.00 82.25 127 GLY A C 1
ATOM 898 O O . GLY A 1 127 ? 23.096 4.593 -19.784 1.00 82.25 127 GLY A O 1
ATOM 899 N N . ARG A 1 128 ? 22.483 3.775 -21.770 1.00 80.44 128 ARG A N 1
ATOM 900 C CA . ARG A 1 128 ? 21.852 5.031 -22.219 1.00 80.44 128 ARG A CA 1
ATOM 901 C C . ARG A 1 128 ? 20.517 5.318 -21.544 1.00 80.44 128 ARG A C 1
ATOM 903 O O . ARG A 1 128 ? 20.169 6.484 -21.387 1.00 80.44 128 ARG A O 1
ATOM 910 N N . LEU A 1 129 ? 19.752 4.280 -21.214 1.00 77.88 129 LEU A N 1
ATOM 911 C CA . LEU A 1 129 ? 18.479 4.439 -20.514 1.00 77.88 129 LEU A CA 1
ATOM 912 C C . LEU A 1 129 ? 18.729 4.842 -19.060 1.00 77.88 129 LEU A C 1
ATOM 914 O O . LEU A 1 129 ? 18.148 5.824 -18.612 1.00 77.88 129 LEU A O 1
ATOM 918 N N . ALA A 1 130 ? 19.661 4.164 -18.385 1.00 77.00 130 ALA A N 1
ATOM 919 C CA . ALA A 1 130 ? 19.999 4.375 -16.980 1.00 77.00 130 ALA A CA 1
ATOM 920 C C . ALA A 1 130 ? 20.415 5.818 -16.632 1.00 77.00 130 ALA A C 1
ATOM 922 O O . ALA A 1 130 ? 20.228 6.236 -15.498 1.00 77.00 130 ALA A O 1
ATOM 923 N N . ILE A 1 131 ? 20.907 6.608 -17.599 1.00 75.94 131 ILE A N 1
ATOM 924 C CA . ILE A 1 131 ? 21.258 8.031 -17.401 1.00 75.94 131 ILE A CA 1
ATOM 925 C C . ILE A 1 131 ? 20.065 8.863 -16.900 1.00 75.94 131 ILE A C 1
ATOM 927 O O . ILE A 1 131 ? 20.261 9.831 -16.175 1.00 75.94 131 ILE A O 1
ATOM 931 N N . ASN A 1 132 ? 18.838 8.500 -17.287 1.00 66.12 132 ASN A N 1
ATOM 932 C CA . ASN A 1 132 ? 17.629 9.267 -16.970 1.00 66.12 132 ASN A CA 1
ATOM 933 C C . ASN A 1 132 ? 16.752 8.597 -15.900 1.00 66.12 132 ASN A C 1
ATOM 935 O O . ASN A 1 132 ? 15.586 8.967 -15.762 1.00 66.12 132 ASN A O 1
ATOM 939 N N . LEU A 1 133 ? 17.259 7.573 -15.209 1.00 70.44 133 LEU A N 1
ATOM 940 C CA . LEU A 1 133 ? 16.477 6.801 -14.245 1.00 70.44 133 LEU A CA 1
ATOM 941 C C . LEU A 1 133 ? 16.776 7.222 -12.796 1.00 70.44 133 LEU A C 1
ATOM 943 O O . LEU A 1 133 ? 17.907 7.600 -12.489 1.00 70.44 133 LEU A O 1
ATOM 947 N N . PRO A 1 134 ? 15.782 7.137 -11.893 1.00 69.44 134 PRO A N 1
ATOM 948 C CA . PRO A 1 134 ? 15.993 7.322 -10.461 1.00 69.44 134 PRO A CA 1
ATOM 949 C C . PRO A 1 134 ? 17.005 6.326 -9.858 1.00 69.44 134 PRO A C 1
ATOM 951 O O . PRO A 1 134 ? 17.107 5.195 -10.333 1.00 69.44 134 PRO A O 1
ATOM 954 N N . PRO A 1 135 ? 17.681 6.685 -8.748 1.00 65.50 135 PRO A N 1
ATOM 955 C CA . PRO A 1 135 ? 18.717 5.853 -8.127 1.00 65.50 135 PRO A CA 1
ATOM 956 C C . PRO A 1 135 ? 18.199 4.565 -7.466 1.00 65.50 135 PRO A C 1
ATOM 958 O O . PRO A 1 135 ? 19.002 3.709 -7.117 1.00 65.50 135 PRO A O 1
ATOM 961 N N . HIS A 1 136 ? 16.883 4.413 -7.288 1.00 69.69 136 HIS A N 1
ATOM 962 C CA . HIS A 1 136 ? 16.283 3.203 -6.715 1.00 69.69 136 HIS A CA 1
ATOM 963 C C . HIS A 1 136 ? 16.141 2.051 -7.724 1.00 69.69 136 HIS A C 1
ATOM 965 O O . HIS A 1 136 ? 15.696 0.974 -7.343 1.00 69.69 136 HIS A O 1
ATOM 971 N N . ILE A 1 137 ? 16.456 2.272 -9.006 1.00 76.88 137 ILE A N 1
ATOM 972 C CA . ILE A 1 137 ? 16.346 1.246 -10.046 1.00 76.88 137 ILE A CA 1
ATOM 973 C C . ILE A 1 137 ? 17.718 0.629 -10.295 1.00 76.88 137 ILE A C 1
ATOM 975 O O . ILE A 1 137 ? 18.651 1.306 -10.735 1.00 76.88 137 ILE A O 1
ATOM 979 N N . GLU A 1 138 ? 17.831 -0.674 -10.058 1.00 82.69 138 GLU A N 1
ATOM 980 C CA . GLU A 1 138 ? 19.080 -1.399 -10.245 1.00 82.69 138 GLU A CA 1
ATOM 981 C C . GLU A 1 138 ? 19.374 -1.648 -11.728 1.00 82.69 138 GLU A C 1
ATOM 983 O O . GLU A 1 138 ? 18.563 -2.169 -12.497 1.00 82.69 138 GLU A O 1
ATOM 988 N N . THR A 1 139 ? 20.587 -1.291 -12.155 1.00 85.06 139 THR A N 1
ATOM 989 C CA . THR A 1 139 ? 21.007 -1.489 -13.552 1.00 85.06 139 THR A CA 1
ATOM 990 C C . THR A 1 139 ? 21.116 -2.966 -13.948 1.00 85.06 139 THR A C 1
ATOM 992 O O . THR A 1 139 ? 20.992 -3.283 -15.135 1.00 85.06 139 THR A O 1
ATOM 995 N N . GLU A 1 140 ? 21.307 -3.867 -12.979 1.00 88.38 140 GLU A N 1
ATOM 996 C CA . GLU A 1 140 ? 21.387 -5.316 -13.203 1.00 88.38 140 GLU A CA 1
ATOM 997 C C . GLU A 1 140 ? 20.037 -5.916 -13.615 1.00 88.38 140 GLU A C 1
ATOM 999 O O . GLU A 1 140 ? 19.979 -6.754 -14.524 1.00 88.38 140 GLU A O 1
ATOM 1004 N N . ASP A 1 141 ? 18.936 -5.419 -13.054 1.00 88.19 141 ASP A N 1
ATOM 1005 C CA . ASP A 1 141 ? 17.595 -5.859 -13.432 1.00 88.19 141 ASP A CA 1
ATOM 1006 C C . ASP A 1 141 ? 17.246 -5.435 -14.864 1.00 88.19 141 ASP A C 1
ATOM 1008 O O . ASP A 1 141 ? 16.741 -6.223 -15.672 1.00 88.19 141 ASP A O 1
ATOM 1012 N N . LEU A 1 142 ? 17.603 -4.200 -15.233 1.00 89.31 142 LEU A N 1
ATOM 1013 C CA . LEU A 1 142 ? 17.426 -3.695 -16.597 1.00 89.31 142 LEU A CA 1
ATOM 1014 C C . LEU A 1 142 ? 18.291 -4.457 -17.598 1.00 89.31 142 LEU A C 1
ATOM 1016 O O . LEU A 1 142 ? 17.877 -4.694 -18.737 1.00 89.31 142 LEU A O 1
ATOM 1020 N N . TYR A 1 143 ? 19.491 -4.855 -17.183 1.00 92.88 143 TYR A N 1
ATOM 1021 C CA . TYR A 1 143 ? 20.354 -5.705 -17.985 1.00 92.88 143 TYR A CA 1
ATOM 1022 C C . TYR A 1 143 ? 19.716 -7.078 -18.223 1.00 92.88 143 TYR A C 1
ATOM 1024 O O . TYR A 1 143 ? 19.647 -7.520 -19.372 1.00 92.88 143 TYR A O 1
ATOM 1032 N N . SER A 1 144 ? 19.163 -7.701 -17.183 1.00 93.00 144 SER A N 1
ATOM 1033 C CA . SER A 1 144 ? 18.451 -8.982 -17.272 1.00 93.00 144 SER A CA 1
ATOM 1034 C C . SER A 1 144 ? 17.234 -8.907 -18.204 1.00 93.00 144 SER A C 1
ATOM 1036 O O . SER A 1 144 ? 17.085 -9.738 -19.106 1.00 93.00 144 SER A O 1
ATOM 1038 N N . ALA A 1 145 ? 16.414 -7.858 -18.093 1.00 92.44 145 ALA A N 1
ATOM 1039 C CA . ALA A 1 145 ? 15.292 -7.623 -19.006 1.00 92.44 145 ALA A CA 1
ATOM 1040 C C . ALA A 1 145 ? 15.744 -7.370 -20.454 1.00 92.44 145 ALA A C 1
ATOM 1042 O O . ALA A 1 145 ? 15.160 -7.891 -21.410 1.00 92.44 145 ALA A O 1
ATOM 1043 N N . GLY A 1 146 ? 16.829 -6.614 -20.635 1.00 93.25 146 GLY A N 1
ATOM 1044 C CA . GLY A 1 146 ? 17.437 -6.378 -21.940 1.00 93.25 146 GLY A CA 1
ATOM 1045 C C . GLY A 1 146 ? 17.962 -7.659 -22.597 1.00 93.25 146 GLY A C 1
ATOM 1046 O O . GLY A 1 146 ? 17.799 -7.835 -23.807 1.00 93.25 146 GLY A O 1
ATOM 1047 N N . MET A 1 147 ? 18.521 -8.581 -21.808 1.00 94.06 147 MET A N 1
ATOM 1048 C CA . MET A 1 147 ? 18.965 -9.902 -22.265 1.00 94.06 147 MET A CA 1
ATOM 1049 C C . MET A 1 147 ? 17.795 -10.772 -22.739 1.00 94.06 147 MET A C 1
ATOM 1051 O O . MET A 1 147 ? 17.879 -11.385 -23.806 1.00 94.06 147 MET A O 1
ATOM 1055 N N . ILE A 1 148 ? 16.670 -10.767 -22.015 1.00 93.50 148 ILE A N 1
ATOM 1056 C CA . ILE A 1 148 ? 15.435 -11.446 -22.444 1.00 93.50 148 ILE A CA 1
ATOM 1057 C C . ILE A 1 148 ? 14.929 -10.844 -23.764 1.00 93.50 148 ILE A C 1
ATOM 1059 O O . ILE A 1 148 ? 14.577 -11.575 -24.693 1.00 93.50 148 ILE A O 1
ATOM 1063 N N . GLY A 1 149 ? 14.949 -9.513 -23.888 1.00 92.75 149 GLY A N 1
ATOM 1064 C CA . GLY A 1 149 ? 14.583 -8.809 -25.118 1.00 92.75 149 GLY A CA 1
ATOM 1065 C C . GLY A 1 149 ? 15.479 -9.158 -26.312 1.00 92.75 149 GLY A C 1
ATOM 1066 O O . GLY A 1 149 ? 14.975 -9.325 -27.425 1.00 92.75 149 GLY A O 1
ATOM 1067 N N . LEU A 1 150 ? 16.790 -9.313 -26.090 1.00 93.50 150 LEU A N 1
ATOM 1068 C CA . LEU A 1 150 ? 17.742 -9.766 -27.109 1.00 93.50 150 LEU A CA 1
ATOM 1069 C C . LEU A 1 150 ? 17.445 -11.205 -27.548 1.00 93.50 150 LEU A C 1
ATOM 1071 O O . LEU A 1 150 ? 17.388 -11.463 -28.748 1.00 93.50 150 LEU A O 1
ATOM 1075 N N . LEU A 1 151 ? 17.207 -12.122 -26.606 1.00 92.19 151 LEU A N 1
ATOM 1076 C CA . LEU A 1 151 ? 16.882 -13.517 -26.915 1.00 92.19 151 LEU A CA 1
ATOM 1077 C C . LEU A 1 151 ? 15.586 -13.627 -27.735 1.00 92.19 151 LEU A C 1
ATOM 1079 O O . LEU A 1 151 ? 15.525 -14.351 -28.729 1.00 92.19 151 LEU A O 1
ATOM 1083 N N . GLN A 1 152 ? 14.554 -12.864 -27.367 1.00 91.06 152 GLN A N 1
ATOM 1084 C CA . GLN A 1 152 ? 13.312 -12.795 -28.141 1.00 91.06 152 GLN A CA 1
ATOM 1085 C C . GLN A 1 152 ? 13.538 -12.210 -29.540 1.00 91.06 152 GLN A C 1
ATOM 1087 O O . GLN A 1 152 ? 12.968 -12.704 -30.513 1.00 91.06 152 GLN A O 1
ATOM 1092 N N . ALA A 1 153 ? 14.365 -11.166 -29.654 1.00 91.31 153 ALA A N 1
ATOM 1093 C CA . ALA A 1 153 ? 14.715 -10.577 -30.942 1.00 91.31 153 ALA A CA 1
ATOM 1094 C C . ALA A 1 153 ? 15.468 -11.574 -31.827 1.00 91.31 153 ALA A C 1
ATOM 1096 O O . ALA A 1 153 ? 15.183 -11.661 -33.016 1.00 91.31 153 ALA A O 1
ATOM 1097 N N . LEU A 1 154 ? 16.381 -12.353 -31.247 1.00 90.00 154 LEU A N 1
ATOM 1098 C CA . LEU A 1 154 ? 17.133 -13.382 -31.952 1.00 90.00 154 LEU A CA 1
ATOM 1099 C C . LEU A 1 154 ? 16.205 -14.447 -32.551 1.00 90.00 154 LEU A C 1
ATOM 1101 O O . LEU A 1 154 ? 16.298 -14.751 -33.738 1.00 90.00 154 LEU A O 1
ATOM 1105 N N . ARG A 1 155 ? 15.258 -14.946 -31.749 1.00 88.50 155 ARG A N 1
ATOM 1106 C CA . ARG A 1 155 ? 14.288 -15.975 -32.160 1.00 88.50 155 ARG A CA 1
ATOM 1107 C C . ARG A 1 155 ? 13.289 -15.489 -33.210 1.00 88.50 155 ARG A C 1
ATOM 1109 O O . ARG A 1 155 ? 12.843 -16.277 -34.037 1.00 88.50 155 ARG A O 1
ATOM 1116 N N . ALA A 1 156 ? 12.921 -14.208 -33.175 1.00 86.81 156 ALA A N 1
ATOM 1117 C CA . ALA A 1 156 ? 11.918 -13.628 -34.070 1.00 86.81 156 ALA A CA 1
ATOM 1118 C C . ALA A 1 156 ? 12.502 -13.001 -35.349 1.00 86.81 156 ALA A C 1
ATOM 1120 O O . ALA A 1 156 ? 11.750 -12.628 -36.253 1.00 86.81 156 ALA A O 1
ATOM 1121 N N . TYR A 1 157 ? 13.823 -12.835 -35.434 1.00 86.31 157 TYR A N 1
ATOM 1122 C CA . TYR A 1 157 ? 14.453 -12.144 -36.550 1.00 86.31 157 TYR A CA 1
ATOM 1123 C C . TYR A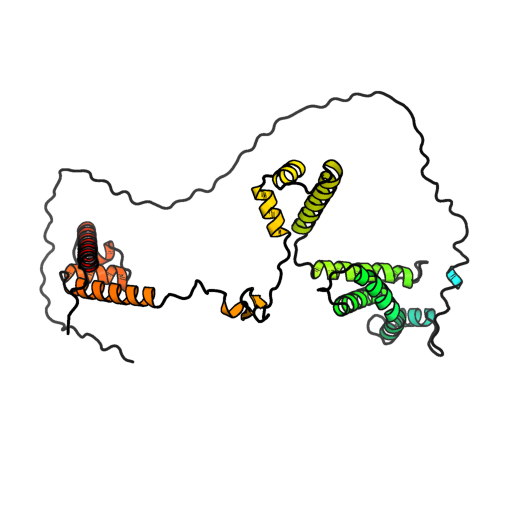 1 157 ? 14.462 -12.991 -37.827 1.00 86.31 157 TYR A C 1
ATOM 1125 O O . TYR A 1 157 ? 14.888 -14.145 -37.834 1.00 86.31 157 TYR A O 1
ATOM 1133 N N . ASN A 1 158 ? 14.049 -12.382 -38.941 1.00 79.38 158 ASN A N 1
ATOM 1134 C CA . ASN A 1 158 ? 14.116 -12.995 -40.262 1.00 79.38 158 ASN A CA 1
ATOM 1135 C C . ASN A 1 158 ? 15.215 -12.326 -41.111 1.00 79.38 158 ASN A C 1
ATOM 1137 O O . ASN A 1 158 ? 15.011 -11.204 -41.577 1.00 79.38 158 ASN A O 1
ATOM 1141 N N . PRO A 1 159 ? 16.335 -13.013 -41.409 1.00 75.50 159 PRO A N 1
ATOM 1142 C CA . PRO A 1 159 ? 17.429 -12.458 -42.211 1.00 75.50 159 PRO A CA 1
ATOM 1143 C C . PRO A 1 159 ? 17.075 -12.155 -43.674 1.00 75.50 159 PRO A C 1
ATOM 1145 O O . PRO A 1 159 ? 17.891 -11.572 -44.378 1.00 75.50 159 PRO A O 1
ATOM 1148 N N . GLN A 1 160 ? 15.903 -12.579 -44.163 1.00 73.19 160 GLN A N 1
ATOM 1149 C CA . GLN A 1 160 ? 15.414 -12.185 -45.490 1.00 73.19 160 GLN A CA 1
ATOM 1150 C C . GLN A 1 160 ? 14.816 -10.774 -45.507 1.00 73.19 160 GLN A C 1
ATOM 1152 O O . GLN A 1 160 ? 14.625 -10.191 -46.573 1.00 73.19 160 GLN A O 1
ATOM 1157 N N . THR A 1 161 ? 14.536 -10.203 -44.333 1.00 70.00 161 THR A N 1
ATOM 1158 C CA . THR A 1 161 ? 14.228 -8.780 -44.222 1.00 70.00 161 THR A CA 1
ATOM 1159 C C . THR A 1 161 ? 15.529 -8.000 -44.386 1.00 70.00 161 THR A C 1
ATOM 1161 O O . THR A 1 161 ? 16.518 -8.286 -43.721 1.00 70.00 161 THR A O 1
ATOM 1164 N N . ASN A 1 162 ? 15.561 -7.036 -45.308 1.00 65.75 162 ASN A N 1
ATOM 1165 C CA . ASN A 1 162 ? 16.771 -6.301 -45.703 1.00 65.75 162 ASN A CA 1
ATOM 1166 C C . ASN A 1 162 ? 17.225 -5.267 -44.638 1.00 65.75 162 ASN A C 1
ATOM 1168 O O . ASN A 1 162 ? 17.619 -4.146 -44.955 1.00 65.75 162 ASN A O 1
ATOM 1172 N N . THR A 1 163 ? 17.081 -5.605 -43.356 1.00 77.56 163 THR A N 1
ATOM 1173 C CA . THR A 1 163 ? 17.372 -4.768 -42.189 1.00 77.56 163 THR A CA 1
ATOM 1174 C C . THR A 1 163 ? 18.437 -5.433 -41.340 1.00 77.56 163 THR A C 1
ATOM 1176 O O . THR A 1 163 ? 18.288 -6.598 -41.008 1.00 77.56 163 THR A O 1
ATOM 1179 N N . CYS A 1 164 ? 19.474 -4.698 -40.937 1.00 84.12 164 CYS A N 1
ATOM 1180 C CA . CYS A 1 164 ? 20.506 -5.230 -40.048 1.00 84.12 164 CYS A CA 1
ATOM 1181 C C . CYS A 1 164 ? 19.910 -5.694 -38.704 1.00 84.12 164 CYS A C 1
ATOM 1183 O O . CYS A 1 164 ? 19.118 -4.968 -38.089 1.00 84.12 164 CYS A O 1
ATOM 1185 N N . PHE A 1 165 ? 20.338 -6.870 -38.228 1.00 85.50 165 PHE A N 1
ATOM 1186 C CA . PHE A 1 165 ? 19.913 -7.436 -36.946 1.00 85.50 165 PHE A CA 1
ATOM 1187 C C . PHE A 1 165 ? 20.128 -6.461 -35.785 1.00 85.50 165 PHE A C 1
ATOM 1189 O O . PHE A 1 165 ? 19.243 -6.308 -34.952 1.00 85.50 165 PHE A O 1
ATOM 1196 N N . GLU A 1 166 ? 21.247 -5.734 -35.757 1.00 86.12 166 GLU A N 1
ATOM 1197 C CA . GLU A 1 166 ? 21.553 -4.780 -34.684 1.00 86.12 166 GLU A CA 1
ATOM 1198 C C . GLU A 1 166 ? 20.500 -3.673 -34.557 1.00 86.12 166 GLU A C 1
ATOM 1200 O O . GLU A 1 166 ? 20.114 -3.291 -33.450 1.00 86.12 166 GLU A O 1
ATOM 1205 N N . ALA A 1 167 ? 20.009 -3.163 -35.691 1.00 79.50 167 ALA A N 1
ATOM 1206 C CA . ALA A 1 167 ? 18.987 -2.121 -35.715 1.00 79.50 167 ALA A CA 1
ATOM 1207 C C . ALA A 1 167 ? 17.639 -2.653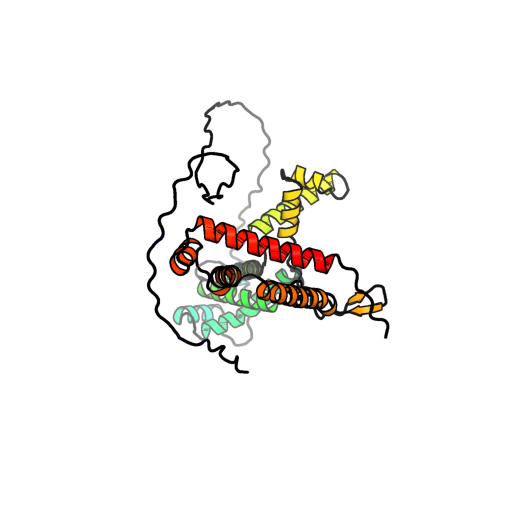 -35.202 1.00 79.50 167 ALA A C 1
ATOM 1209 O O . ALA A 1 167 ? 16.949 -1.966 -34.445 1.00 79.50 167 ALA A O 1
ATOM 1210 N N . TYR A 1 168 ? 17.294 -3.891 -35.567 1.00 84.81 168 TYR A N 1
ATOM 1211 C CA . TYR A 1 168 ? 16.095 -4.577 -35.089 1.00 84.81 168 TYR A CA 1
ATOM 1212 C C . TYR A 1 168 ? 16.179 -4.905 -33.589 1.00 84.81 168 TYR A C 1
ATOM 1214 O O . TYR A 1 168 ? 15.292 -4.533 -32.813 1.00 84.81 168 TYR A O 1
ATOM 1222 N N . ALA A 1 169 ? 17.278 -5.528 -33.160 1.00 88.31 169 ALA A N 1
ATOM 1223 C CA . ALA A 1 169 ? 17.536 -5.908 -31.778 1.00 88.31 169 ALA A CA 1
ATOM 1224 C C . ALA A 1 169 ? 17.529 -4.687 -30.853 1.00 88.31 169 ALA A C 1
ATOM 1226 O O . ALA A 1 169 ? 16.904 -4.728 -29.798 1.00 88.31 169 ALA A O 1
ATOM 1227 N N . ARG A 1 170 ? 18.115 -3.555 -31.271 1.00 86.75 170 ARG A N 1
ATOM 1228 C CA . ARG A 1 170 ? 18.101 -2.309 -30.486 1.00 86.75 170 ARG A CA 1
ATOM 1229 C C . ARG A 1 170 ? 16.683 -1.845 -30.137 1.00 86.75 170 ARG A C 1
ATOM 1231 O O . ARG A 1 170 ? 16.457 -1.397 -29.014 1.00 86.75 170 ARG A O 1
ATOM 1238 N N . LEU A 1 171 ? 15.726 -1.949 -31.064 1.00 84.81 171 LEU A N 1
ATOM 1239 C CA . LEU A 1 171 ? 14.334 -1.564 -30.803 1.00 84.81 171 LEU A CA 1
ATOM 1240 C C . LEU A 1 171 ? 13.650 -2.529 -29.822 1.00 84.81 171 LEU A C 1
ATOM 1242 O O . LEU A 1 171 ? 12.917 -2.081 -28.941 1.00 84.81 171 LEU A O 1
ATOM 1246 N N . ARG A 1 172 ? 13.913 -3.835 -29.954 1.00 89.50 172 ARG A N 1
ATOM 1247 C CA . ARG A 1 172 ? 13.336 -4.888 -29.103 1.00 89.50 172 ARG A CA 1
ATOM 1248 C C . ARG A 1 172 ? 13.896 -4.875 -27.682 1.00 89.50 172 ARG A C 1
ATOM 1250 O O . ARG A 1 172 ? 13.111 -4.905 -26.743 1.00 89.50 172 ARG A O 1
ATOM 1257 N N . ILE A 1 173 ? 15.214 -4.743 -27.531 1.00 90.00 173 ILE A N 1
ATOM 1258 C CA . ILE A 1 173 ? 15.892 -4.608 -26.232 1.00 90.00 173 ILE A CA 1
ATOM 1259 C C . ILE A 1 173 ? 15.348 -3.384 -25.496 1.00 90.00 173 ILE A C 1
ATOM 1261 O O . ILE A 1 173 ? 14.934 -3.487 -24.348 1.00 90.00 173 ILE A O 1
ATOM 1265 N N . ARG A 1 174 ? 15.269 -2.229 -26.174 1.00 86.31 174 ARG A N 1
ATOM 1266 C CA . ARG A 1 174 ? 14.709 -1.008 -25.579 1.00 86.31 174 ARG A CA 1
ATOM 1267 C C . ARG A 1 174 ? 13.256 -1.200 -25.136 1.00 86.31 174 ARG A C 1
ATOM 1269 O O . ARG A 1 174 ? 12.890 -0.714 -24.075 1.00 86.31 174 ARG A O 1
ATOM 1276 N N . GLY A 1 175 ? 12.442 -1.885 -25.941 1.00 86.88 175 GLY A N 1
ATOM 1277 C CA . GLY A 1 175 ? 11.061 -2.218 -25.585 1.00 86.88 175 GLY A CA 1
ATOM 1278 C C . GLY A 1 175 ? 10.980 -3.080 -24.326 1.00 86.88 175 GLY A C 1
ATOM 1279 O O . GLY A 1 175 ? 10.272 -2.709 -23.401 1.00 86.88 175 GLY A O 1
ATOM 1280 N N . ALA A 1 176 ? 11.772 -4.154 -24.257 1.00 91.88 176 ALA A N 1
ATOM 1281 C CA . ALA A 1 176 ? 11.807 -5.055 -23.106 1.00 91.88 176 ALA A CA 1
ATOM 1282 C C . ALA A 1 176 ? 12.220 -4.344 -21.809 1.00 91.88 176 ALA A C 1
ATOM 1284 O O . ALA A 1 176 ? 11.586 -4.538 -20.780 1.00 91.88 176 ALA A O 1
ATOM 1285 N N . VAL A 1 177 ? 13.225 -3.464 -21.866 1.00 88.69 177 VAL A N 1
ATOM 1286 C CA . VAL A 1 177 ? 13.650 -2.671 -20.699 1.00 88.69 177 VAL A CA 1
ATOM 1287 C C . VAL A 1 177 ? 12.558 -1.687 -20.264 1.00 88.69 177 VAL A C 1
ATOM 1289 O O . VAL A 1 177 ? 12.300 -1.547 -19.077 1.00 88.69 177 VAL A O 1
ATOM 1292 N N . ILE A 1 178 ? 11.880 -1.019 -21.206 1.00 83.81 178 ILE A N 1
ATOM 1293 C CA . ILE A 1 178 ? 10.762 -0.111 -20.887 1.00 83.81 178 ILE A CA 1
ATOM 1294 C C . ILE A 1 178 ? 9.579 -0.875 -20.282 1.00 83.81 178 ILE A C 1
ATOM 1296 O O . ILE A 1 178 ? 8.906 -0.357 -19.394 1.00 83.81 178 ILE A O 1
ATOM 1300 N N . ASP A 1 179 ? 9.302 -2.081 -20.768 1.00 86.06 179 ASP A N 1
ATOM 1301 C CA . ASP A 1 179 ? 8.229 -2.911 -20.230 1.00 86.06 179 ASP A CA 1
ATOM 1302 C C . ASP A 1 179 ? 8.571 -3.445 -18.832 1.00 86.06 179 ASP A C 1
ATOM 1304 O O . ASP A 1 179 ? 7.685 -3.485 -17.981 1.00 86.06 179 ASP A O 1
ATOM 1308 N N . GLU A 1 180 ? 9.841 -3.750 -18.553 1.00 85.81 180 GLU A N 1
ATOM 1309 C CA . GLU A 1 180 ? 10.292 -4.098 -17.202 1.00 85.81 180 GLU A CA 1
ATOM 1310 C C . GLU A 1 180 ? 10.199 -2.907 -16.244 1.00 85.81 180 GLU A C 1
ATOM 1312 O O . GLU A 1 180 ? 9.673 -3.047 -15.145 1.00 85.81 180 GLU A O 1
ATOM 1317 N N . LEU A 1 181 ? 10.588 -1.707 -16.685 1.00 81.62 181 LEU A N 1
ATOM 1318 C CA . LEU A 1 181 ? 10.413 -0.482 -15.896 1.00 81.62 181 LEU A CA 1
ATOM 1319 C C . LEU A 1 181 ? 8.947 -0.237 -15.532 1.00 81.62 181 LEU A C 1
ATOM 1321 O O . LEU A 1 181 ? 8.642 0.124 -14.404 1.00 81.62 181 LEU A O 1
ATOM 1325 N N . ARG A 1 182 ? 8.022 -0.516 -16.455 1.00 78.50 182 ARG A N 1
ATOM 1326 C CA . ARG A 1 182 ? 6.578 -0.451 -16.177 1.00 78.50 182 ARG A CA 1
ATOM 1327 C C . ARG A 1 182 ? 6.090 -1.537 -15.224 1.00 78.50 182 ARG A C 1
ATOM 1329 O O . ARG A 1 182 ? 5.034 -1.365 -14.627 1.00 78.50 182 ARG A O 1
ATOM 1336 N N . ARG A 1 183 ? 6.777 -2.681 -15.164 1.00 78.81 183 ARG A N 1
ATOM 1337 C CA . ARG A 1 183 ? 6.468 -3.773 -14.230 1.00 78.81 183 ARG A CA 1
ATOM 1338 C C . ARG A 1 183 ? 6.947 -3.434 -12.820 1.00 78.81 183 ARG A C 1
ATOM 1340 O O . ARG A 1 183 ? 6.289 -3.822 -11.862 1.00 78.81 183 ARG A O 1
ATOM 1347 N N . MET A 1 184 ? 8.077 -2.738 -12.725 1.00 71.12 184 MET A N 1
ATOM 1348 C CA . MET A 1 184 ? 8.668 -2.245 -11.479 1.00 71.12 184 MET A CA 1
ATOM 1349 C C . MET A 1 184 ? 7.977 -0.986 -10.948 1.00 71.12 184 MET A C 1
ATOM 1351 O O . MET A 1 184 ? 8.023 -0.742 -9.746 1.00 71.12 184 MET A O 1
ATOM 1355 N N . ASP A 1 185 ? 7.340 -0.194 -11.818 1.00 71.06 185 ASP A N 1
ATOM 1356 C CA . ASP A 1 185 ? 6.569 0.980 -11.408 1.00 71.06 185 ASP A CA 1
ATOM 1357 C C . ASP A 1 185 ? 5.466 0.571 -10.418 1.00 71.06 185 ASP A C 1
ATOM 1359 O O . ASP A 1 185 ? 4.542 -0.179 -10.739 1.00 71.06 185 ASP A O 1
ATOM 1363 N N . TRP A 1 186 ? 5.562 1.102 -9.196 1.00 62.94 186 TRP A N 1
ATOM 1364 C CA . TRP A 1 186 ? 4.612 0.847 -8.109 1.00 62.94 186 TRP A CA 1
ATOM 1365 C C . TRP A 1 186 ? 3.201 1.389 -8.413 1.00 62.94 186 TRP A C 1
ATOM 1367 O O . TRP A 1 186 ? 2.217 0.967 -7.804 1.00 62.94 186 TRP A O 1
ATOM 1377 N N . ALA A 1 187 ? 3.099 2.334 -9.355 1.00 67.19 187 ALA A N 1
ATOM 1378 C CA . ALA A 1 187 ? 1.913 3.134 -9.604 1.00 67.19 187 ALA A CA 1
ATOM 1379 C C . ALA A 1 187 ? 1.101 2.627 -10.819 1.00 67.19 187 ALA A C 1
ATOM 1381 O O . ALA A 1 187 ? 1.622 2.492 -11.930 1.00 67.19 187 ALA A O 1
ATOM 1382 N N . PRO A 1 188 ? -0.219 2.408 -10.675 1.00 71.06 188 PRO A N 1
ATOM 1383 C CA . PRO A 1 188 ? -1.096 2.096 -11.800 1.00 71.06 188 PRO A CA 1
ATOM 1384 C C . PRO A 1 188 ? -1.059 3.170 -12.901 1.00 71.06 188 PRO A C 1
ATOM 1386 O O . PRO A 1 188 ? -0.848 4.356 -12.649 1.00 71.06 188 PRO A O 1
ATOM 1389 N N . ARG A 1 189 ? -1.388 2.794 -14.147 1.00 75.56 189 ARG A N 1
ATOM 1390 C CA . ARG A 1 189 ? -1.449 3.738 -15.290 1.00 75.56 189 ARG A CA 1
ATOM 1391 C C . ARG A 1 189 ? -2.327 4.969 -15.030 1.00 75.56 189 ARG A C 1
ATOM 1393 O O . ARG A 1 189 ? -2.039 6.038 -15.562 1.00 75.56 189 ARG A O 1
ATOM 1400 N N . SER A 1 190 ? -3.395 4.818 -14.245 1.00 81.81 190 SER A N 1
ATOM 1401 C CA . SER A 1 190 ? -4.271 5.920 -13.834 1.00 81.81 190 SER A CA 1
ATOM 1402 C C . SER A 1 190 ? -3.523 6.968 -13.007 1.00 81.81 190 SER A C 1
ATOM 1404 O O . SER A 1 190 ? -3.705 8.157 -13.251 1.00 81.81 190 SER A O 1
ATOM 1406 N N . VAL A 1 191 ? -2.641 6.543 -12.100 1.00 82.25 191 VAL A N 1
ATOM 1407 C CA . VAL A 1 191 ? -1.816 7.426 -11.264 1.00 82.25 191 VAL A CA 1
ATOM 1408 C C . VAL A 1 191 ? -0.804 8.186 -12.120 1.00 82.25 191 VAL A C 1
ATOM 1410 O O . VAL A 1 191 ? -0.721 9.406 -12.023 1.00 82.25 191 VAL A O 1
ATOM 1413 N N . HIS A 1 192 ? -0.126 7.523 -13.064 1.00 80.62 192 HIS A N 1
ATOM 1414 C CA . HIS A 1 192 ? 0.772 8.220 -13.998 1.00 80.62 192 HIS A CA 1
ATOM 1415 C C . HIS A 1 192 ? 0.049 9.249 -14.879 1.00 80.62 192 HIS A C 1
ATOM 1417 O O . HIS A 1 192 ? 0.615 10.294 -15.204 1.00 80.62 192 HIS A O 1
ATOM 1423 N N . LEU A 1 193 ? -1.193 8.967 -15.290 1.00 85.25 193 LEU A N 1
ATOM 1424 C CA . LEU A 1 193 ? -1.996 9.923 -16.050 1.00 85.25 193 LEU A CA 1
ATOM 1425 C C . LEU A 1 193 ? -2.325 11.158 -15.198 1.00 85.25 193 LEU A C 1
ATOM 1427 O O . LEU A 1 193 ? -2.178 12.276 -15.690 1.00 85.25 193 LEU A O 1
ATOM 1431 N N . LYS A 1 194 ? -2.732 10.957 -13.936 1.00 88.38 194 LYS A N 1
ATOM 1432 C CA . LYS A 1 194 ? -2.970 12.044 -12.973 1.00 88.38 194 LYS A CA 1
ATOM 1433 C C . LYS A 1 194 ? -1.698 12.869 -12.756 1.00 88.38 194 LYS A C 1
ATOM 1435 O O . LYS A 1 194 ? -1.744 14.079 -12.941 1.00 88.38 194 LYS A O 1
ATOM 1440 N N . ALA A 1 195 ? -0.558 12.222 -12.497 1.00 86.75 195 ALA A N 1
ATOM 1441 C CA . ALA A 1 195 ? 0.736 12.884 -12.305 1.00 86.75 195 ALA A CA 1
ATOM 1442 C C . ALA A 1 195 ? 1.117 13.783 -13.489 1.00 86.75 195 ALA A C 1
ATOM 1444 O O . ALA A 1 195 ? 1.477 14.941 -13.305 1.00 86.75 195 ALA A O 1
ATOM 1445 N N . ARG A 1 196 ? 0.966 13.283 -14.724 1.00 88.62 196 ARG A N 1
ATOM 1446 C CA . ARG A 1 196 ? 1.242 14.078 -15.931 1.00 88.62 196 ARG A CA 1
ATOM 1447 C C . ARG A 1 196 ? 0.314 15.278 -16.074 1.00 88.62 196 ARG A C 1
ATOM 1449 O O . ARG A 1 196 ? 0.783 16.334 -16.477 1.00 88.62 196 ARG A O 1
ATOM 1456 N N . LYS A 1 197 ? -0.977 15.123 -15.769 1.00 90.94 197 LYS A N 1
ATOM 1457 C CA . LYS A 1 197 ? -1.939 16.234 -15.817 1.00 90.94 197 LYS A CA 1
ATOM 1458 C C . LYS A 1 197 ? -1.591 17.313 -14.796 1.00 90.94 197 LYS A C 1
ATOM 1460 O O . LYS A 1 197 ? -1.550 18.481 -15.161 1.00 90.94 197 LYS A O 1
ATOM 1465 N N . VAL A 1 198 ? -1.295 16.911 -13.559 1.00 92.00 198 VAL A N 1
ATOM 1466 C CA . VAL A 1 198 ? -0.875 17.829 -12.491 1.00 92.00 198 VAL A CA 1
ATOM 1467 C C . VAL A 1 198 ? 0.395 18.571 -12.901 1.00 92.00 198 VAL A C 1
ATOM 1469 O O . VAL A 1 198 ? 0.426 19.792 -12.838 1.00 92.00 198 VAL A O 1
ATOM 1472 N N . GLN A 1 199 ? 1.403 17.865 -13.415 1.00 90.44 199 GLN A N 1
ATOM 1473 C CA . GLN A 1 199 ? 2.653 18.495 -13.835 1.00 90.44 199 GLN A CA 1
ATOM 1474 C C . GLN A 1 199 ? 2.473 19.464 -15.012 1.00 90.44 199 GLN A C 1
ATOM 1476 O O . GLN A 1 199 ? 3.029 20.555 -14.992 1.00 90.44 199 GLN A O 1
ATOM 1481 N N . GLN A 1 200 ? 1.650 19.112 -16.004 1.00 92.81 200 GLN A N 1
ATOM 1482 C CA . GLN A 1 200 ? 1.334 20.012 -17.117 1.00 92.81 200 GLN A CA 1
ATOM 1483 C C . GLN A 1 200 ? 0.597 21.272 -16.654 1.00 92.81 200 GLN A C 1
ATOM 1485 O O . GLN A 1 200 ? 0.921 22.364 -17.109 1.00 92.81 200 GLN A O 1
ATOM 1490 N N . ALA A 1 201 ? -0.381 21.133 -15.755 1.00 92.38 201 ALA A N 1
ATOM 1491 C CA . ALA A 1 201 ? -1.091 22.278 -15.192 1.00 92.38 201 ALA A CA 1
ATOM 1492 C C . ALA A 1 201 ? -0.144 23.178 -14.384 1.00 92.38 201 ALA A C 1
ATOM 1494 O O . ALA A 1 201 ? -0.171 24.394 -14.552 1.00 92.38 201 ALA A O 1
ATOM 1495 N N . MET A 1 202 ? 0.745 22.578 -13.588 1.00 92.38 202 MET A N 1
ATOM 1496 C CA . MET A 1 202 ? 1.746 23.298 -12.802 1.00 92.38 202 MET A CA 1
ATOM 1497 C C . MET A 1 202 ? 2.690 24.103 -13.702 1.00 92.38 202 MET A C 1
ATOM 1499 O O . MET A 1 202 ? 2.830 25.305 -13.509 1.00 92.38 202 MET A O 1
ATOM 1503 N N . GLU A 1 203 ? 3.253 23.485 -14.746 1.00 92.69 203 GLU A N 1
ATOM 1504 C CA . GLU A 1 203 ? 4.141 24.163 -15.701 1.00 92.69 203 GLU A CA 1
ATOM 1505 C C . GLU A 1 203 ? 3.448 25.330 -16.426 1.00 92.69 203 GLU A C 1
ATOM 1507 O O . GLU A 1 203 ? 4.054 26.383 -16.627 1.00 92.69 203 GLU A O 1
ATOM 1512 N N . LEU A 1 204 ? 2.177 25.170 -16.812 1.00 93.56 204 LEU A N 1
ATOM 1513 C CA . LEU A 1 204 ? 1.405 26.225 -17.476 1.00 93.56 204 LEU A CA 1
ATOM 1514 C C . LEU A 1 204 ? 1.120 27.406 -16.541 1.00 93.56 204 LEU A C 1
ATOM 1516 O O . LEU A 1 204 ? 1.298 28.560 -16.937 1.00 93.56 204 LEU A O 1
ATOM 1520 N N . LEU A 1 205 ? 0.699 27.130 -15.306 1.00 93.06 205 LEU A N 1
ATOM 1521 C CA . LEU A 1 205 ? 0.366 28.166 -14.328 1.00 93.06 205 LEU A CA 1
ATOM 1522 C C . LEU A 1 205 ? 1.614 28.896 -13.825 1.00 93.06 205 LEU A C 1
ATOM 1524 O O . LEU A 1 205 ? 1.597 30.120 -13.704 1.00 93.06 205 LEU A O 1
ATOM 1528 N N . GLU A 1 206 ? 2.724 28.185 -13.619 1.00 92.31 206 GLU A N 1
ATOM 1529 C CA . GLU A 1 206 ? 4.007 28.798 -13.264 1.00 92.31 206 GLU A CA 1
ATOM 1530 C C . GLU A 1 206 ? 4.513 29.738 -14.365 1.00 92.31 206 GLU A C 1
ATOM 1532 O O . GLU A 1 206 ? 4.981 30.840 -14.070 1.00 92.31 206 GLU A O 1
ATOM 1537 N N . GLN A 1 207 ? 4.361 29.353 -15.639 1.00 92.94 207 GLN A N 1
ATOM 1538 C CA . GLN A 1 207 ? 4.686 30.222 -16.774 1.00 92.94 207 GLN A CA 1
ATOM 1539 C C . GLN A 1 207 ? 3.777 31.453 -16.848 1.00 92.94 207 GLN A C 1
ATOM 1541 O O . GLN A 1 207 ? 4.241 32.535 -17.209 1.00 92.94 207 GLN A O 1
ATOM 1546 N N . GLN A 1 208 ? 2.492 31.306 -16.518 1.00 92.69 208 GLN A N 1
ATOM 1547 C CA . GLN A 1 208 ? 1.519 32.393 -16.598 1.00 92.69 208 GLN A CA 1
ATOM 1548 C C . GLN A 1 208 ? 1.651 33.397 -15.446 1.00 92.69 208 GLN A C 1
ATOM 1550 O O . GLN A 1 208 ? 1.536 34.604 -15.668 1.00 92.69 208 GLN A O 1
ATOM 1555 N N . TYR A 1 209 ? 1.877 32.919 -14.223 1.00 91.12 209 TYR A N 1
ATOM 1556 C CA . TYR A 1 209 ? 1.902 33.755 -13.022 1.00 91.12 209 TYR A CA 1
ATOM 1557 C C . TYR A 1 209 ? 3.307 34.169 -12.585 1.00 91.12 209 TYR A C 1
ATOM 1559 O O . TYR A 1 209 ? 3.441 35.105 -11.795 1.00 91.12 209 TYR A O 1
ATOM 1567 N N . GLY A 1 210 ? 4.354 33.497 -13.072 1.00 90.69 210 GLY A N 1
ATOM 1568 C CA . GLY A 1 210 ? 5.736 33.748 -12.654 1.00 90.69 210 GLY A CA 1
ATOM 1569 C C . GLY A 1 210 ? 6.011 33.379 -11.191 1.00 90.69 210 GLY A C 1
ATOM 1570 O O . GLY A 1 210 ? 6.976 33.866 -10.604 1.00 90.69 210 GLY A O 1
ATOM 1571 N N . ARG A 1 211 ? 5.149 32.550 -10.589 1.00 90.00 211 ARG A N 1
ATOM 1572 C CA . ARG A 1 211 ? 5.241 32.022 -9.221 1.00 90.00 211 ARG A CA 1
ATOM 1573 C C . ARG A 1 211 ? 4.627 30.624 -9.160 1.00 90.00 211 ARG A C 1
ATOM 1575 O O . ARG A 1 211 ? 3.880 30.251 -10.060 1.00 90.00 211 ARG A O 1
ATOM 1582 N N . VAL A 1 212 ? 4.888 29.903 -8.071 1.00 87.81 212 VAL A N 1
ATOM 1583 C CA . VAL A 1 212 ? 4.243 28.610 -7.789 1.00 87.81 212 VAL A CA 1
ATOM 1584 C C . VAL A 1 212 ? 2.724 28.808 -7.654 1.00 87.81 212 VAL A C 1
ATOM 1586 O O . VAL A 1 212 ? 2.271 29.779 -7.030 1.00 87.81 212 VAL A O 1
ATOM 1589 N N . ALA A 1 213 ? 1.953 27.916 -8.278 1.00 90.94 213 ALA A N 1
ATOM 1590 C CA . ALA A 1 213 ? 0.490 27.915 -8.240 1.00 90.94 213 ALA A CA 1
ATOM 1591 C C . ALA A 1 213 ? -0.040 27.433 -6.879 1.00 90.94 213 ALA A C 1
ATOM 1593 O O . ALA A 1 213 ? 0.560 26.552 -6.256 1.00 90.94 213 ALA A O 1
ATOM 1594 N N . THR A 1 214 ? -1.157 27.995 -6.410 1.00 93.31 214 THR A N 1
ATOM 1595 C CA . THR A 1 214 ? -1.812 27.527 -5.172 1.00 93.31 214 THR A CA 1
ATOM 1596 C C . THR A 1 214 ? -2.653 26.270 -5.415 1.00 93.31 214 THR A C 1
ATOM 1598 O O . THR A 1 214 ? -2.962 25.931 -6.557 1.00 93.31 214 THR A O 1
ATOM 1601 N N . GLU A 1 215 ? -3.045 25.557 -4.350 1.00 92.44 215 GLU A N 1
ATOM 1602 C CA . GLU A 1 215 ? -3.890 24.356 -4.479 1.00 92.44 215 GLU A CA 1
ATOM 1603 C C . GLU A 1 215 ? -5.237 24.667 -5.149 1.00 92.44 215 GLU A C 1
ATOM 1605 O O . GLU A 1 215 ? -5.738 23.860 -5.930 1.00 92.44 215 GLU A O 1
ATOM 1610 N N . GLU A 1 216 ? -5.804 25.844 -4.880 1.00 93.62 216 GLU A N 1
ATOM 1611 C CA . GLU A 1 216 ? -7.063 26.303 -5.467 1.00 93.62 216 GLU A CA 1
ATOM 1612 C C . GLU A 1 216 ? -6.916 26.588 -6.966 1.00 93.62 216 GLU A C 1
ATOM 1614 O O . GLU A 1 216 ? -7.744 26.141 -7.756 1.00 93.62 216 GLU A O 1
ATOM 1619 N N . GLU A 1 217 ? -5.834 27.266 -7.365 1.00 92.31 217 GLU A N 1
ATOM 1620 C CA . GLU A 1 217 ? -5.520 27.558 -8.772 1.00 92.31 217 GLU A CA 1
ATOM 1621 C C . GLU A 1 217 ? -5.269 26.264 -9.565 1.00 92.31 217 GLU A C 1
ATOM 1623 O O . GLU A 1 217 ? -5.703 26.124 -10.710 1.00 92.31 217 GLU A O 1
ATOM 1628 N N . MET A 1 218 ? -4.613 25.282 -8.938 1.00 94.19 218 MET A N 1
ATOM 1629 C CA . MET A 1 218 ? -4.386 23.955 -9.516 1.00 94.19 218 MET A CA 1
ATOM 1630 C C . MET A 1 218 ? -5.687 23.165 -9.684 1.00 94.19 218 MET A C 1
ATOM 1632 O O . MET A 1 218 ? -5.890 22.532 -10.721 1.00 94.19 218 MET A O 1
ATOM 1636 N N . ALA A 1 219 ? -6.568 23.198 -8.681 1.00 94.38 219 ALA A N 1
ATOM 1637 C CA . ALA A 1 219 ? -7.864 22.530 -8.729 1.00 94.38 219 ALA A CA 1
ATOM 1638 C C . ALA A 1 219 ? -8.766 23.128 -9.824 1.00 94.38 219 ALA A C 1
ATOM 1640 O O . ALA A 1 219 ? -9.377 22.379 -10.589 1.00 94.38 219 ALA A O 1
ATOM 1641 N N . GLU A 1 220 ? -8.770 24.458 -9.967 1.00 93.44 220 GLU A N 1
ATOM 1642 C CA . GLU A 1 220 ? -9.503 25.162 -11.025 1.00 93.44 220 GLU A CA 1
ATOM 1643 C C . GLU A 1 220 ? -8.964 24.818 -12.423 1.00 93.44 220 GLU A C 1
ATOM 1645 O O . GLU A 1 220 ? -9.735 24.466 -13.314 1.00 93.44 220 GLU A O 1
ATOM 1650 N N . ALA A 1 221 ? -7.641 24.831 -12.617 1.00 92.19 221 ALA A N 1
ATOM 1651 C CA . ALA A 1 221 ? -7.030 24.491 -13.905 1.00 92.19 221 ALA A CA 1
ATOM 1652 C C . ALA A 1 221 ? -7.254 23.027 -14.328 1.00 92.19 221 ALA A C 1
ATOM 1654 O O . ALA A 1 221 ? -7.229 22.711 -15.521 1.00 92.19 221 ALA A O 1
ATOM 1655 N N . LEU A 1 222 ? -7.456 22.130 -13.361 1.00 92.38 222 LEU A N 1
ATOM 1656 C CA . LEU A 1 222 ? -7.708 20.706 -13.584 1.00 92.38 222 LEU A CA 1
ATOM 1657 C C . LEU A 1 222 ? -9.201 20.341 -13.634 1.00 92.38 222 LEU A C 1
ATOM 1659 O O . LEU A 1 222 ? -9.502 19.183 -13.932 1.00 92.38 222 LEU A O 1
ATOM 1663 N N . ASP A 1 223 ? -10.102 21.301 -13.392 1.00 93.88 223 ASP A N 1
ATOM 1664 C CA . ASP A 1 223 ? -11.561 21.116 -13.318 1.00 93.88 223 ASP A CA 1
ATOM 1665 C C . ASP A 1 223 ? -11.979 20.058 -12.272 1.00 93.88 223 ASP A C 1
ATOM 1667 O O . ASP A 1 223 ? -12.785 19.163 -12.533 1.00 93.88 223 ASP A O 1
ATOM 1671 N N . ILE A 1 224 ? -11.374 20.122 -11.079 1.00 94.81 224 ILE A N 1
ATOM 1672 C CA . ILE A 1 224 ? -11.629 19.208 -9.950 1.00 94.81 224 ILE A CA 1
ATOM 1673 C C . ILE A 1 224 ? -11.785 19.976 -8.631 1.00 94.81 224 ILE A C 1
ATOM 1675 O O . ILE A 1 224 ? -11.431 21.147 -8.531 1.00 94.81 224 ILE A O 1
ATOM 1679 N N . SER A 1 225 ? -12.305 19.319 -7.587 1.00 96.38 225 SER A N 1
ATOM 1680 C CA . SER A 1 225 ? -12.350 19.921 -6.245 1.00 96.38 225 SER A CA 1
ATOM 1681 C C . SER A 1 225 ? -10.972 19.904 -5.573 1.00 96.38 225 SER A C 1
ATOM 1683 O O . SER A 1 225 ? -10.130 19.056 -5.877 1.00 96.38 225 SER A O 1
ATOM 1685 N N . VAL A 1 226 ? -10.752 20.793 -4.600 1.00 94.50 226 VAL A N 1
ATOM 1686 C CA . VAL A 1 226 ? -9.499 20.845 -3.822 1.00 94.50 226 VAL A CA 1
ATOM 1687 C C . VAL A 1 226 ? -9.263 19.531 -3.062 1.00 94.50 226 VAL A C 1
ATOM 1689 O O . VAL A 1 226 ? -8.144 19.026 -3.005 1.00 94.50 226 VAL A O 1
ATOM 1692 N N . GLU A 1 227 ? -10.314 18.904 -2.532 1.00 94.81 227 GLU A N 1
ATOM 1693 C CA . GLU A 1 227 ? -10.236 17.603 -1.854 1.00 94.81 227 GLU A CA 1
ATOM 1694 C C . GLU A 1 227 ? -9.908 16.459 -2.817 1.00 94.81 227 GLU A C 1
ATOM 1696 O O . GLU A 1 227 ? -9.295 15.464 -2.429 1.00 94.81 227 GLU A O 1
ATOM 1701 N N . GLU A 1 228 ? -10.356 16.544 -4.069 1.00 92.56 228 GLU A N 1
ATOM 1702 C CA . GLU A 1 228 ? -9.970 15.585 -5.099 1.00 92.56 228 GLU A CA 1
ATOM 1703 C C . GLU A 1 228 ? -8.525 15.797 -5.553 1.00 92.56 228 GLU A C 1
ATOM 1705 O O . GLU A 1 228 ? -7.793 14.818 -5.695 1.00 92.56 228 GLU A O 1
ATOM 1710 N N . TYR A 1 229 ? -8.086 17.049 -5.682 1.00 93.75 229 TYR A N 1
ATOM 1711 C CA . TYR A 1 229 ? -6.695 17.384 -5.961 1.00 93.75 229 TYR A CA 1
ATOM 1712 C C . TYR A 1 229 ? -5.751 16.850 -4.873 1.00 93.75 229 TYR A C 1
ATOM 1714 O O . TYR A 1 229 ? -4.780 16.168 -5.197 1.00 93.75 229 TYR A O 1
ATOM 1722 N N . ARG A 1 230 ? -6.077 17.038 -3.586 1.00 92.62 230 ARG A N 1
ATOM 1723 C CA . ARG A 1 230 ? -5.301 16.465 -2.467 1.00 92.62 230 ARG A CA 1
ATOM 1724 C C . ARG A 1 230 ? -5.222 14.942 -2.530 1.00 92.62 230 ARG A C 1
ATOM 1726 O O . ARG A 1 230 ? -4.135 14.388 -2.424 1.00 92.62 230 ARG A O 1
ATOM 1733 N N . ARG A 1 231 ? -6.340 14.267 -2.822 1.00 90.38 231 ARG A N 1
ATOM 1734 C CA . ARG A 1 231 ? -6.345 12.809 -3.044 1.00 90.38 231 ARG A CA 1
ATOM 1735 C C . ARG A 1 231 ? -5.466 12.397 -4.222 1.00 90.38 231 ARG A C 1
ATOM 1737 O O . ARG A 1 231 ? -4.813 11.363 -4.162 1.00 90.38 231 ARG A O 1
ATOM 1744 N N . TRP A 1 232 ? -5.439 13.179 -5.302 1.00 90.75 232 TRP A N 1
ATOM 1745 C CA . TRP A 1 232 ? -4.531 12.911 -6.416 1.00 90.75 232 TRP A CA 1
ATOM 1746 C C . TRP A 1 232 ? -3.073 13.081 -5.994 1.00 90.75 232 TRP A C 1
ATOM 1748 O O . TRP A 1 232 ? -2.259 12.253 -6.384 1.00 90.75 232 TRP A O 1
ATOM 1758 N N . LEU A 1 233 ? -2.737 14.095 -5.193 1.00 89.25 233 LEU A N 1
ATOM 1759 C CA . LEU A 1 233 ? -1.386 14.256 -4.653 1.00 89.25 233 LEU A CA 1
ATOM 1760 C C . LEU A 1 233 ? -0.980 13.074 -3.764 1.00 89.25 233 LEU A C 1
ATOM 1762 O O . LEU A 1 233 ? 0.136 12.579 -3.912 1.00 89.25 233 LEU A O 1
ATOM 1766 N N . ASP A 1 234 ? -1.887 12.578 -2.921 1.00 86.94 234 ASP A N 1
ATOM 1767 C CA . ASP A 1 234 ? -1.653 11.390 -2.093 1.00 86.94 234 ASP A CA 1
ATOM 1768 C C . ASP A 1 234 ? -1.445 10.126 -2.944 1.00 86.94 234 ASP A C 1
ATOM 1770 O O . ASP A 1 234 ? -0.509 9.370 -2.696 1.00 86.94 234 ASP A O 1
ATOM 1774 N N . ASP A 1 235 ? -2.258 9.926 -3.990 1.00 83.44 235 ASP A N 1
ATOM 1775 C CA . ASP A 1 235 ? -2.111 8.809 -4.938 1.00 83.44 235 ASP A CA 1
ATOM 1776 C C . ASP A 1 235 ? -0.779 8.871 -5.711 1.00 83.44 235 ASP A C 1
ATOM 1778 O O . ASP A 1 235 ? -0.193 7.840 -6.043 1.00 83.44 235 ASP A O 1
ATOM 1782 N N . ILE A 1 236 ? -0.339 10.081 -6.083 1.00 83.94 236 ILE A N 1
ATOM 1783 C CA . ILE A 1 236 ? 0.884 10.316 -6.868 1.00 83.94 236 ILE A CA 1
ATOM 1784 C C . ILE A 1 236 ? 2.129 10.165 -5.992 1.00 83.94 236 ILE A C 1
ATOM 1786 O O . ILE A 1 236 ? 3.181 9.761 -6.500 1.00 83.94 236 ILE A O 1
ATOM 1790 N N . ARG A 1 237 ? 2.031 10.500 -4.700 1.00 76.50 237 ARG A N 1
ATOM 1791 C CA . ARG A 1 237 ? 3.155 10.444 -3.770 1.00 76.50 237 ARG A CA 1
ATOM 1792 C C . ARG A 1 237 ? 3.686 9.008 -3.718 1.00 76.50 237 ARG A C 1
ATOM 1794 O O . ARG A 1 237 ? 2.954 8.109 -3.310 1.00 76.50 237 ARG A O 1
ATOM 1801 N N . PRO A 1 238 ? 4.948 8.766 -4.121 1.00 65.81 238 PRO A N 1
ATOM 1802 C CA . PRO A 1 238 ? 5.512 7.430 -4.055 1.00 65.81 238 PRO A CA 1
ATOM 1803 C C . PRO A 1 238 ? 5.488 6.932 -2.615 1.00 65.81 238 PRO A C 1
ATOM 1805 O O . PRO A 1 238 ? 5.754 7.704 -1.688 1.00 65.81 238 PRO A O 1
ATOM 1808 N N . ALA A 1 239 ? 5.210 5.640 -2.439 1.00 60.62 239 ALA A N 1
ATOM 1809 C CA . ALA A 1 239 ? 5.474 4.967 -1.179 1.00 60.62 239 ALA A CA 1
ATOM 1810 C C . ALA A 1 239 ? 6.974 5.110 -0.874 1.00 60.62 239 ALA A C 1
ATOM 1812 O O . ALA A 1 239 ? 7.819 4.428 -1.454 1.00 60.62 239 ALA A O 1
ATOM 1813 N N . ALA A 1 240 ? 7.314 6.069 -0.016 1.00 56.81 240 ALA A N 1
ATOM 1814 C CA . ALA A 1 240 ? 8.667 6.240 0.470 1.00 56.81 240 ALA A CA 1
ATOM 1815 C C . ALA A 1 240 ? 8.893 5.174 1.538 1.00 56.81 240 ALA A C 1
ATOM 1817 O O . ALA A 1 240 ? 8.295 5.221 2.612 1.00 56.81 240 ALA A O 1
ATOM 1818 N N . PHE A 1 241 ? 9.736 4.193 1.231 1.00 59.28 241 PHE A N 1
ATOM 1819 C CA . PHE A 1 241 ? 10.197 3.250 2.236 1.00 59.28 241 PHE A CA 1
ATOM 1820 C C . PHE A 1 241 ? 11.170 3.981 3.156 1.00 59.28 241 PHE A C 1
ATOM 1822 O O . PHE A 1 241 ? 12.250 4.394 2.736 1.00 59.28 241 PHE A O 1
ATOM 1829 N N . VAL A 1 242 ? 10.759 4.172 4.404 1.00 64.56 242 VAL A N 1
ATOM 1830 C CA . VAL A 1 242 ? 11.617 4.701 5.463 1.00 64.56 242 VAL A CA 1
ATOM 1831 C C . VAL A 1 242 ? 12.186 3.511 6.222 1.00 64.56 242 VAL A C 1
ATOM 1833 O O . VAL A 1 242 ? 11.444 2.619 6.631 1.00 64.56 242 VAL A O 1
ATOM 1836 N N . CYS A 1 243 ? 13.507 3.476 6.387 1.00 65.56 243 CYS A N 1
ATOM 1837 C CA . CYS A 1 243 ? 14.141 2.462 7.219 1.00 65.56 243 CYS A CA 1
ATOM 1838 C C . CYS A 1 243 ? 13.828 2.759 8.690 1.00 65.56 243 CYS A C 1
ATOM 1840 O O . CYS A 1 243 ? 14.153 3.838 9.183 1.00 65.56 243 CYS A O 1
ATOM 1842 N N . LEU A 1 244 ? 13.211 1.804 9.385 1.00 69.88 244 LEU A N 1
ATOM 1843 C CA . LEU A 1 244 ? 12.866 1.943 10.803 1.00 69.88 244 LEU A CA 1
ATOM 1844 C C . LEU A 1 244 ? 14.096 1.926 11.726 1.00 69.88 244 LEU A C 1
ATOM 1846 O O . LEU A 1 244 ? 14.026 2.435 12.840 1.00 69.88 244 LEU A O 1
ATOM 1850 N N . ASP A 1 245 ? 15.218 1.394 11.236 1.00 70.25 245 ASP A N 1
ATOM 1851 C CA . ASP A 1 245 ? 16.510 1.348 11.933 1.00 70.25 245 ASP A CA 1
ATOM 1852 C C . ASP A 1 245 ? 17.431 2.516 11.553 1.00 70.25 245 ASP A C 1
ATOM 1854 O O . ASP A 1 245 ? 18.571 2.590 12.013 1.00 70.25 245 ASP A O 1
ATOM 1858 N N . ALA A 1 246 ? 16.985 3.426 10.676 1.00 68.94 246 ALA A N 1
ATOM 1859 C CA . ALA A 1 246 ? 17.782 4.598 10.347 1.00 68.94 246 ALA A CA 1
ATOM 1860 C C . ALA A 1 246 ? 17.881 5.502 11.578 1.00 68.94 246 ALA A C 1
ATOM 1862 O O . ALA A 1 246 ? 16.878 6.016 12.067 1.00 68.94 246 ALA A O 1
ATOM 1863 N N . VAL A 1 247 ? 19.105 5.695 12.059 1.00 63.62 247 VAL A N 1
ATOM 1864 C CA . VAL A 1 247 ? 19.397 6.602 13.166 1.00 63.62 247 VAL A CA 1
ATOM 1865 C C . VAL A 1 247 ? 19.250 8.029 12.655 1.00 63.62 247 VAL A C 1
ATOM 1867 O O . VAL A 1 247 ? 20.027 8.473 11.804 1.00 63.62 247 VAL A O 1
ATOM 1870 N N . HIS A 1 248 ? 18.237 8.732 13.149 1.00 64.25 248 HIS A N 1
ATOM 1871 C CA . HIS A 1 248 ? 18.067 10.153 12.897 1.00 64.25 248 HIS A CA 1
ATOM 1872 C C . HIS A 1 248 ? 18.573 10.902 14.125 1.00 64.25 248 HIS A C 1
ATOM 1874 O O . HIS A 1 248 ? 18.343 10.490 15.260 1.00 64.25 248 HIS A O 1
ATOM 1880 N N . ARG A 1 249 ? 19.333 11.971 13.891 1.00 60.41 249 ARG A N 1
ATOM 1881 C CA . ARG A 1 249 ? 19.726 12.878 14.962 1.00 60.41 249 ARG A CA 1
ATOM 1882 C C . ARG A 1 249 ? 18.640 13.930 15.077 1.00 60.41 249 ARG A C 1
ATOM 1884 O O . ARG A 1 249 ? 18.504 14.745 14.162 1.00 60.41 249 ARG A O 1
ATOM 1891 N N . ASP A 1 250 ? 17.905 13.894 16.175 1.00 64.50 250 ASP A N 1
ATOM 1892 C CA . ASP A 1 250 ? 16.919 14.923 16.475 1.00 64.50 250 ASP A CA 1
ATOM 1893 C C . ASP A 1 250 ? 17.616 16.239 16.856 1.00 64.50 250 ASP A C 1
ATOM 1895 O O . ASP A 1 250 ? 18.826 16.285 17.111 1.00 64.50 250 ASP A O 1
ATOM 1899 N N . GLU A 1 251 ? 16.862 17.341 16.859 1.00 61.62 251 GLU A N 1
ATOM 1900 C CA . GLU A 1 251 ? 17.382 18.697 17.110 1.00 61.62 251 GLU A CA 1
ATOM 1901 C C . GLU A 1 251 ? 18.061 18.834 18.490 1.00 61.62 251 GLU A C 1
ATOM 1903 O O . GLU A 1 251 ? 18.969 19.651 18.650 1.00 61.62 251 GLU A O 1
ATOM 1908 N N . ASP A 1 252 ? 17.699 17.967 19.443 1.00 67.50 252 ASP A N 1
ATOM 1909 C CA . ASP A 1 252 ? 18.273 17.879 20.792 1.00 67.50 252 ASP A CA 1
ATOM 1910 C C . ASP A 1 252 ? 19.551 17.014 20.877 1.00 67.50 252 ASP A C 1
ATOM 1912 O O . ASP A 1 252 ? 20.161 16.880 21.939 1.00 67.50 252 ASP A O 1
ATOM 1916 N N . GLY A 1 253 ? 20.012 16.457 19.751 1.00 62.25 253 GLY A N 1
ATOM 1917 C CA . GLY A 1 253 ? 21.237 15.658 19.670 1.00 62.25 253 GLY A CA 1
ATOM 1918 C C . GLY A 1 253 ? 21.085 14.202 20.118 1.00 62.25 253 GLY A C 1
ATOM 1919 O O . GLY A 1 253 ? 22.086 13.481 20.136 1.00 62.25 253 GLY A O 1
ATOM 1920 N N . GLU A 1 254 ? 19.868 13.767 20.444 1.00 64.12 254 GLU A N 1
ATOM 1921 C CA . GLU A 1 254 ? 19.548 12.365 20.693 1.00 64.12 254 GLU A CA 1
ATOM 1922 C C . GLU A 1 254 ? 19.445 11.604 19.364 1.00 64.12 254 GLU A C 1
ATOM 1924 O O . GLU A 1 254 ? 18.892 12.081 18.370 1.00 64.12 254 GLU A O 1
ATOM 1929 N N . GLU A 1 255 ? 20.073 10.434 19.331 1.00 67.56 255 GLU A N 1
ATOM 1930 C CA . GLU A 1 255 ? 20.062 9.523 18.194 1.00 67.56 255 GLU A CA 1
ATOM 1931 C C . GLU A 1 255 ? 18.968 8.491 18.444 1.00 67.56 255 GLU A C 1
ATOM 1933 O O . GLU A 1 255 ? 19.183 7.537 19.189 1.00 67.56 255 GLU A O 1
ATOM 1938 N N . ALA A 1 256 ? 17.799 8.705 17.842 1.00 66.06 256 ALA A N 1
ATOM 1939 C CA . ALA A 1 256 ? 16.668 7.797 17.939 1.00 66.06 256 ALA A CA 1
ATOM 1940 C C . ALA A 1 256 ? 16.328 7.240 16.558 1.00 66.06 256 ALA A C 1
ATOM 1942 O O . ALA A 1 256 ? 16.357 7.917 15.523 1.00 66.06 256 ALA A O 1
ATOM 1943 N N . SER A 1 257 ? 16.028 5.954 16.537 1.00 72.69 257 SER A N 1
ATOM 1944 C CA . SER A 1 257 ? 15.513 5.285 15.357 1.00 72.69 257 SER A CA 1
ATOM 1945 C C . SER A 1 257 ? 13.978 5.409 15.325 1.00 72.69 257 SER A C 1
ATOM 1947 O O . SER A 1 257 ? 13.333 5.416 16.378 1.00 72.69 257 SER A O 1
ATOM 1949 N N . PRO A 1 258 ? 13.336 5.488 14.144 1.00 70.50 258 PRO A N 1
ATOM 1950 C CA . PRO A 1 258 ? 11.879 5.546 14.059 1.00 70.50 258 PRO A CA 1
ATOM 1951 C C . PRO A 1 258 ? 11.165 4.398 14.788 1.00 70.50 258 PRO A C 1
ATOM 1953 O O . PRO A 1 258 ? 10.057 4.599 15.280 1.00 70.50 258 PRO A O 1
ATOM 1956 N N . HIS A 1 259 ? 11.778 3.211 14.901 1.00 75.06 259 HIS A N 1
ATOM 1957 C CA . HIS A 1 259 ? 11.172 2.091 15.632 1.00 75.06 259 HIS A CA 1
ATOM 1958 C C . HIS A 1 259 ? 11.030 2.332 17.142 1.00 75.06 259 HIS A C 1
ATOM 1960 O O . HIS A 1 259 ? 10.166 1.717 17.760 1.00 75.06 259 HIS A O 1
ATOM 1966 N N . GLU A 1 260 ? 11.846 3.204 17.736 1.00 77.44 260 GLU A N 1
ATOM 1967 C CA . GLU A 1 260 ? 11.778 3.535 19.166 1.00 77.44 260 GLU A CA 1
ATOM 1968 C C . GLU A 1 260 ? 10.676 4.558 19.472 1.00 77.44 260 GLU A C 1
ATOM 1970 O O . GLU A 1 260 ? 10.144 4.587 20.581 1.00 77.44 260 GLU A O 1
ATOM 1975 N N . VAL A 1 261 ? 10.312 5.380 18.484 1.00 80.06 261 VAL A N 1
ATOM 1976 C CA . VAL A 1 261 ? 9.370 6.500 18.645 1.00 80.06 261 VAL A CA 1
ATOM 1977 C C . VAL A 1 261 ? 7.950 6.135 18.201 1.00 80.06 261 VAL A C 1
ATOM 1979 O O . VAL A 1 261 ? 6.973 6.698 18.699 1.00 80.06 261 VAL A O 1
ATOM 1982 N N . ILE A 1 262 ? 7.799 5.200 17.258 1.00 81.44 262 ILE A N 1
ATOM 1983 C CA . ILE A 1 262 ? 6.483 4.824 16.730 1.00 81.44 262 ILE A CA 1
ATOM 1984 C C . ILE A 1 262 ? 5.667 4.077 17.796 1.00 81.44 262 ILE A C 1
ATOM 1986 O O . ILE A 1 262 ? 5.986 2.959 18.194 1.00 81.44 262 ILE A O 1
ATOM 1990 N N . TYR A 1 263 ? 4.563 4.697 18.214 1.00 83.50 263 TYR A N 1
ATOM 1991 C CA . TYR A 1 263 ? 3.578 4.117 19.124 1.00 83.50 263 TYR A CA 1
ATOM 1992 C C . TYR A 1 263 ? 2.752 3.012 18.444 1.00 83.50 263 TYR A C 1
ATOM 1994 O O . TYR A 1 263 ? 2.262 3.197 17.328 1.00 83.50 263 TYR A O 1
ATOM 2002 N N . ASP A 1 264 ? 2.553 1.889 19.144 1.00 84.75 264 ASP A N 1
ATOM 2003 C CA . ASP A 1 264 ? 1.630 0.827 18.732 1.00 84.75 264 ASP A CA 1
ATOM 2004 C C . ASP A 1 264 ? 0.220 1.094 19.298 1.00 84.75 264 ASP A C 1
ATOM 2006 O O . ASP A 1 264 ? -0.001 0.909 20.498 1.00 84.75 264 ASP A O 1
ATOM 2010 N N . PRO A 1 265 ? -0.763 1.472 18.458 1.00 83.06 265 PRO A N 1
ATOM 2011 C CA . PRO A 1 265 ? -2.130 1.734 18.902 1.00 83.06 265 PRO A CA 1
ATOM 2012 C C . PRO A 1 265 ? -2.904 0.478 19.316 1.00 83.06 265 PRO A C 1
ATOM 2014 O O . PRO A 1 265 ? -4.010 0.598 19.841 1.00 83.06 265 PRO A O 1
ATOM 2017 N N . ALA A 1 266 ? -2.379 -0.723 19.060 1.00 85.81 266 ALA A N 1
ATOM 2018 C CA . ALA A 1 266 ? -2.992 -1.969 19.505 1.00 85.81 266 ALA A CA 1
ATOM 2019 C C . ALA A 1 266 ? -2.577 -2.362 20.933 1.00 85.81 266 ALA A C 1
ATOM 2021 O O . ALA A 1 266 ? -3.220 -3.233 21.526 1.00 85.81 266 ALA A O 1
ATOM 2022 N N . GLN A 1 267 ? -1.523 -1.751 21.488 1.00 85.62 267 GLN A N 1
ATOM 2023 C CA . GLN A 1 267 ? -1.118 -1.991 22.871 1.00 85.62 267 GLN A CA 1
ATOM 2024 C C . GLN A 1 267 ? -2.052 -1.253 23.823 1.00 85.62 267 GLN A C 1
ATOM 2026 O O . GLN A 1 267 ? -2.178 -0.031 23.786 1.00 85.62 267 GLN A O 1
ATOM 2031 N N . GLU A 1 268 ? -2.674 -2.014 24.716 1.00 85.06 268 GLU A N 1
ATOM 2032 C CA . GLU A 1 268 ? -3.415 -1.442 25.830 1.00 85.06 268 GLU A CA 1
ATOM 2033 C C . GLU A 1 268 ? -2.451 -0.839 26.858 1.00 85.06 268 GLU A C 1
ATOM 2035 O O . GLU A 1 268 ? -1.470 -1.470 27.261 1.00 85.06 268 GLU A O 1
ATOM 2040 N N . GLU A 1 269 ? -2.764 0.363 27.337 1.00 88.12 269 GLU A N 1
ATOM 2041 C CA . GLU A 1 269 ? -1.985 1.008 28.386 1.00 88.12 269 GLU A CA 1
ATOM 2042 C C . GLU A 1 269 ? -2.153 0.260 29.731 1.00 88.12 269 GLU A C 1
ATOM 2044 O O . GLU A 1 269 ? -3.270 -0.119 30.100 1.00 88.12 269 GLU A O 1
ATOM 2049 N N . PRO A 1 270 ? -1.089 0.068 30.539 1.00 89.69 270 PRO A N 1
ATOM 2050 C CA . PRO A 1 270 ? -1.206 -0.603 31.839 1.00 89.69 270 PRO A CA 1
ATOM 2051 C C . PRO A 1 270 ? -2.244 0.024 32.782 1.00 89.69 270 PRO A C 1
ATOM 2053 O O . PRO A 1 270 ? -2.855 -0.677 33.592 1.00 89.69 270 PRO A O 1
ATOM 2056 N N . SER A 1 271 ? -2.452 1.339 32.678 1.00 90.94 271 SER A N 1
ATOM 2057 C CA . SER A 1 271 ? -3.473 2.079 33.422 1.00 90.94 271 SER A CA 1
ATOM 2058 C C . SER A 1 271 ? -4.891 1.660 33.004 1.00 90.94 271 SER A C 1
ATOM 2060 O O . SER A 1 271 ? -5.720 1.357 33.865 1.00 90.94 271 SER A O 1
ATOM 2062 N N . GLU A 1 272 ? -5.156 1.547 31.700 1.00 89.81 272 GLU A N 1
ATOM 2063 C CA . GLU A 1 272 ? -6.423 1.060 31.147 1.00 89.81 272 GLU A CA 1
ATOM 2064 C C . GLU A 1 272 ? -6.690 -0.393 31.549 1.00 89.81 272 GLU A C 1
ATOM 2066 O O . GLU A 1 272 ? -7.793 -0.715 32.010 1.00 89.81 272 GLU A O 1
ATOM 2071 N N . ALA A 1 273 ? -5.660 -1.244 31.490 1.00 91.12 273 ALA A N 1
ATOM 2072 C CA . ALA A 1 273 ? -5.755 -2.638 31.909 1.00 91.12 273 ALA A CA 1
ATOM 2073 C C . ALA A 1 273 ? -6.117 -2.757 33.398 1.00 91.12 273 ALA A C 1
ATOM 2075 O O . ALA A 1 273 ? -6.984 -3.556 33.772 1.00 91.12 273 ALA A O 1
ATOM 2076 N N . ALA A 1 274 ? -5.508 -1.929 34.254 1.00 92.56 274 ALA A N 1
ATOM 2077 C CA . ALA A 1 274 ? -5.818 -1.877 35.681 1.00 92.56 274 ALA A CA 1
ATOM 2078 C C . ALA A 1 274 ? -7.256 -1.395 35.942 1.00 92.56 274 ALA A C 1
ATOM 2080 O O . ALA A 1 274 ? -7.985 -2.021 36.715 1.00 92.56 274 ALA A O 1
ATOM 2081 N N . VAL A 1 275 ? -7.702 -0.337 35.255 1.00 91.25 275 VAL A N 1
ATOM 2082 C CA . VAL A 1 275 ? -9.084 0.168 35.345 1.00 91.25 275 VAL A CA 1
ATOM 2083 C C . VAL A 1 275 ? -10.086 -0.899 34.907 1.00 91.25 275 VAL A C 1
ATOM 2085 O O . VAL A 1 275 ? -11.116 -1.094 35.558 1.00 91.25 275 VAL A O 1
ATOM 2088 N N . ARG A 1 276 ? -9.795 -1.629 33.826 1.00 91.81 276 ARG A N 1
ATOM 2089 C CA . ARG A 1 276 ? -10.640 -2.725 33.345 1.00 91.81 276 ARG A CA 1
ATOM 2090 C C . ARG A 1 276 ? -10.721 -3.862 34.360 1.00 91.81 276 ARG A C 1
ATOM 2092 O O . ARG A 1 276 ? -11.821 -4.354 34.620 1.00 91.81 276 ARG A O 1
ATOM 2099 N N . ALA A 1 277 ? -9.589 -4.267 34.936 1.00 92.69 277 ALA A N 1
ATOM 2100 C CA . ALA A 1 277 ? -9.534 -5.323 35.941 1.00 92.69 277 ALA A CA 1
ATOM 2101 C C . ALA A 1 277 ? -10.339 -4.955 37.197 1.00 92.69 277 ALA A C 1
ATOM 2103 O O . ALA A 1 277 ? -11.135 -5.765 37.678 1.00 92.69 277 ALA A O 1
ATOM 2104 N N . GLU A 1 278 ? -10.206 -3.717 37.680 1.00 92.94 278 GLU A N 1
ATOM 2105 C CA . GLU A 1 278 ? -10.967 -3.242 38.835 1.00 92.94 278 GLU A CA 1
ATOM 2106 C C . GLU A 1 278 ? -12.466 -3.159 38.520 1.00 92.94 278 GLU A C 1
ATOM 2108 O O . GLU A 1 278 ? -13.288 -3.677 39.274 1.00 92.94 278 GLU A O 1
ATOM 2113 N N . ARG A 1 279 ? -12.853 -2.622 37.356 1.00 92.12 279 ARG A N 1
ATOM 2114 C CA . ARG A 1 279 ? -14.260 -2.618 36.915 1.00 92.12 279 ARG A CA 1
ATOM 2115 C C . ARG A 1 279 ? -14.851 -4.023 36.856 1.00 92.12 279 ARG A C 1
ATOM 2117 O O . ARG A 1 279 ? -15.961 -4.234 37.343 1.00 92.12 279 ARG A O 1
ATOM 2124 N N . ALA A 1 280 ? -14.121 -4.989 36.300 1.00 93.12 280 ALA A N 1
ATOM 2125 C CA . ALA A 1 280 ? -14.563 -6.379 36.242 1.00 93.12 280 ALA A CA 1
ATOM 2126 C C . ALA A 1 280 ? -14.771 -6.970 37.646 1.00 93.12 280 ALA A C 1
ATOM 2128 O O . ALA A 1 280 ? -15.782 -7.632 37.894 1.00 93.12 280 ALA A O 1
ATOM 2129 N N . ARG A 1 281 ? -13.864 -6.675 38.585 1.00 93.94 281 ARG A N 1
ATOM 2130 C CA . ARG A 1 281 ? -13.995 -7.072 39.990 1.00 93.94 281 ARG A CA 1
ATOM 2131 C C . ARG A 1 281 ? -15.238 -6.463 40.644 1.00 93.94 281 ARG A C 1
ATOM 2133 O O . ARG A 1 281 ? -16.016 -7.193 41.253 1.00 93.94 281 ARG A O 1
ATOM 2140 N N . LEU A 1 282 ? -15.463 -5.158 40.484 1.00 93.62 282 LEU A N 1
ATOM 2141 C CA . LEU A 1 282 ? -16.631 -4.463 41.037 1.00 93.62 282 LEU A CA 1
ATOM 2142 C C . LEU A 1 282 ? -17.953 -5.018 40.491 1.00 93.62 282 LEU A C 1
ATOM 2144 O O . LEU A 1 282 ? -18.915 -5.194 41.241 1.00 93.62 282 LEU A O 1
ATOM 2148 N N . ILE A 1 283 ? -17.999 -5.327 39.192 1.00 93.69 283 ILE A N 1
ATOM 2149 C CA . ILE A 1 283 ? -19.158 -5.969 38.563 1.00 93.69 283 ILE A CA 1
ATOM 2150 C C . ILE A 1 283 ? -19.392 -7.353 39.177 1.00 93.69 283 ILE A C 1
ATOM 2152 O O . ILE A 1 283 ? -20.526 -7.671 39.531 1.00 93.69 283 ILE A O 1
ATOM 2156 N N . ALA A 1 284 ? -18.343 -8.161 39.348 1.00 92.69 284 ALA A N 1
ATOM 2157 C CA . ALA A 1 284 ? -18.457 -9.486 39.951 1.00 92.69 284 ALA A CA 1
ATOM 2158 C C . ALA A 1 284 ? -18.967 -9.424 41.405 1.00 92.69 284 ALA A C 1
ATOM 2160 O O . ALA A 1 284 ? -19.862 -10.189 41.768 1.00 92.69 284 ALA A O 1
ATOM 2161 N N . GLU A 1 285 ? -18.461 -8.484 42.212 1.00 92.94 285 GLU A N 1
ATOM 2162 C CA . GLU A 1 285 ? -18.938 -8.236 43.582 1.00 92.94 285 GLU A CA 1
ATOM 2163 C C . GLU A 1 285 ? -20.427 -7.847 43.600 1.00 92.94 285 GLU A C 1
ATOM 2165 O O . GLU A 1 285 ? -21.196 -8.370 44.409 1.00 92.94 285 GLU A O 1
ATOM 2170 N N . CYS A 1 286 ? -20.864 -6.981 42.679 1.00 93.50 286 CYS A N 1
ATOM 2171 C CA . CYS A 1 286 ? -22.268 -6.587 42.559 1.00 93.50 286 CYS A CA 1
ATOM 2172 C C . CYS A 1 286 ? -23.164 -7.763 42.144 1.00 93.50 286 CYS A C 1
ATOM 2174 O O . CYS A 1 286 ? -24.225 -7.972 42.735 1.00 93.50 286 CYS A O 1
ATOM 2176 N N . ILE A 1 287 ? -22.728 -8.570 41.168 1.00 94.06 287 ILE A N 1
ATOM 2177 C CA . ILE A 1 287 ? -23.489 -9.730 40.688 1.00 94.06 287 ILE A CA 1
ATOM 2178 C C . ILE A 1 287 ? -23.746 -10.716 41.828 1.00 94.06 287 ILE A C 1
ATOM 2180 O O . ILE A 1 287 ? -24.868 -11.198 41.951 1.00 94.06 287 ILE A O 1
ATOM 2184 N N . GLN A 1 288 ? -22.772 -10.963 42.709 1.00 92.62 288 GLN A N 1
ATOM 2185 C CA . GLN A 1 288 ? -22.954 -11.861 43.858 1.00 92.62 288 GLN A CA 1
ATOM 2186 C C . GLN A 1 288 ? -24.030 -11.385 44.848 1.00 92.62 288 GLN A C 1
ATOM 2188 O O . GLN A 1 288 ? -24.636 -12.209 45.531 1.00 92.62 288 GLN A O 1
ATOM 2193 N N . GLN A 1 289 ? -24.295 -10.077 44.915 1.00 92.00 289 GLN A N 1
ATOM 2194 C CA . GLN A 1 289 ? -25.309 -9.484 45.795 1.00 92.00 289 GLN A CA 1
ATOM 2195 C C . GLN A 1 289 ? -26.703 -9.416 45.153 1.00 92.00 289 GLN A C 1
ATOM 2197 O O . GLN A 1 289 ? -27.691 -9.174 45.848 1.00 92.00 289 GLN A O 1
ATOM 2202 N N . LEU A 1 290 ? -26.811 -9.628 43.836 1.00 94.00 290 LEU A N 1
ATOM 2203 C CA . LEU A 1 290 ? -28.100 -9.634 43.147 1.00 94.00 290 LEU A CA 1
ATOM 2204 C C . LEU A 1 290 ? -28.963 -10.821 43.599 1.00 94.00 290 LEU A C 1
ATOM 2206 O O . LEU A 1 290 ? -28.436 -11.870 43.966 1.00 94.00 290 LEU A O 1
ATOM 2210 N N . PRO A 1 291 ? -30.300 -10.730 43.500 1.00 95.06 291 PRO A N 1
ATOM 2211 C CA . PRO A 1 291 ? -31.158 -11.878 43.763 1.00 95.06 291 PRO A CA 1
ATOM 2212 C C . PRO A 1 291 ? -30.813 -13.059 42.834 1.00 95.06 291 PRO A C 1
ATOM 2214 O O . PRO A 1 291 ? -30.507 -12.833 41.658 1.00 95.06 291 PRO A O 1
ATOM 2217 N N . PRO A 1 292 ? -30.949 -14.319 43.289 1.00 93.44 292 PRO A N 1
ATOM 2218 C CA . PRO A 1 292 ? -30.489 -15.503 42.549 1.00 93.44 292 PRO A CA 1
ATOM 2219 C C . PRO A 1 292 ? -31.112 -15.623 41.151 1.00 93.44 292 PRO A C 1
ATOM 2221 O O . PRO A 1 292 ? -30.463 -16.057 40.202 1.00 93.44 292 PRO A O 1
ATOM 2224 N N . LEU A 1 293 ? -32.359 -15.166 40.992 1.00 92.81 293 LEU A N 1
ATOM 2225 C CA . LEU A 1 293 ? -33.030 -15.125 39.694 1.00 92.81 293 LEU A CA 1
ATOM 2226 C C . LEU A 1 293 ? -32.372 -14.132 38.715 1.00 92.81 293 LEU A C 1
ATOM 2228 O O . LEU A 1 293 ? -32.264 -14.435 37.533 1.00 92.81 293 LEU A O 1
ATOM 2232 N N . HIS A 1 294 ? -31.906 -12.972 39.193 1.00 94.88 294 HIS A N 1
ATOM 2233 C CA . HIS A 1 294 ? -31.237 -11.966 38.355 1.00 94.88 294 HIS A CA 1
ATOM 2234 C C . HIS A 1 294 ? -29.854 -12.462 37.919 1.00 94.88 294 HIS A C 1
ATOM 2236 O O . HIS A 1 294 ? -29.511 -12.350 36.745 1.00 94.88 294 HIS A O 1
ATOM 2242 N N . GLN A 1 295 ? -29.103 -13.080 38.840 1.00 95.00 295 GLN A N 1
ATOM 2243 C CA . GLN A 1 295 ? -27.814 -13.711 38.535 1.00 95.00 295 GLN A CA 1
ATOM 2244 C C . GLN A 1 295 ? -27.958 -14.769 37.439 1.00 95.00 295 GLN A C 1
ATOM 2246 O O . GLN A 1 295 ? -27.222 -14.749 36.455 1.00 95.00 295 GLN A O 1
ATOM 2251 N N . LYS A 1 296 ? -28.957 -15.654 37.570 1.00 94.19 296 LYS A N 1
ATOM 2252 C CA . LYS A 1 296 ? -29.234 -16.707 36.588 1.00 94.19 296 LYS A CA 1
ATOM 2253 C C . LYS A 1 296 ? -29.582 -16.136 35.211 1.00 94.19 296 LYS A C 1
ATOM 2255 O O . LYS A 1 296 ? -29.072 -16.629 34.213 1.00 94.19 296 LYS A O 1
ATOM 2260 N N . VAL A 1 297 ? -30.414 -15.093 35.144 1.00 95.25 297 VAL A N 1
ATOM 2261 C CA . VAL A 1 297 ? -30.766 -14.438 33.869 1.00 95.25 297 VAL A CA 1
ATOM 2262 C C . VAL A 1 297 ? -29.536 -13.820 33.198 1.00 95.25 297 VAL A C 1
ATOM 2264 O O . VAL A 1 297 ? -29.350 -14.016 32.000 1.00 95.25 297 VAL A O 1
ATOM 2267 N N . LEU A 1 298 ? -28.674 -13.127 33.952 1.00 94.56 298 LEU A N 1
ATOM 2268 C CA . LEU A 1 298 ? -27.433 -12.557 33.413 1.00 94.56 298 LEU A CA 1
ATOM 2269 C C . LEU A 1 298 ? -26.457 -13.642 32.942 1.00 94.56 298 LEU A C 1
ATOM 2271 O O . LEU A 1 298 ? -25.870 -13.498 31.873 1.00 94.56 298 LEU A O 1
ATOM 2275 N N . ALA A 1 299 ? -26.317 -14.732 33.702 1.00 93.56 299 ALA A N 1
ATOM 2276 C CA . ALA A 1 299 ? -25.464 -15.859 33.337 1.00 93.56 299 ALA A CA 1
ATOM 2277 C C . ALA A 1 299 ? -25.901 -16.488 32.005 1.00 93.56 299 ALA A C 1
ATOM 2279 O O . ALA A 1 299 ? -25.108 -16.609 31.074 1.00 93.56 299 ALA A O 1
ATOM 2280 N N . LEU A 1 300 ? -27.193 -16.806 31.888 1.00 93.25 300 LEU A N 1
ATOM 2281 C CA . LEU A 1 300 ? -27.756 -17.415 30.686 1.00 93.25 300 LEU A CA 1
ATOM 2282 C C . LEU A 1 300 ? -27.672 -16.490 29.460 1.00 93.25 300 LEU A C 1
ATOM 2284 O O . LEU A 1 300 ? -27.505 -16.971 28.345 1.00 93.25 300 LEU A O 1
ATOM 2288 N N . TYR A 1 301 ? -27.769 -15.172 29.650 1.00 94.56 301 TYR A N 1
ATOM 2289 C CA . TYR A 1 301 ? -27.707 -14.213 28.548 1.00 94.56 301 TYR A CA 1
ATOM 2290 C C . TYR A 1 301 ? -26.269 -13.912 28.090 1.00 94.56 301 TYR A C 1
ATOM 2292 O O . TYR A 1 301 ? -25.984 -13.981 26.899 1.00 94.56 301 TYR A O 1
ATOM 2300 N N . TYR A 1 302 ? -25.356 -13.591 29.016 1.00 92.12 302 TYR A N 1
ATOM 2301 C CA . TYR A 1 302 ? -24.000 -13.132 28.678 1.00 92.12 302 TYR A CA 1
ATOM 2302 C C . TYR A 1 302 ? -22.964 -14.253 28.556 1.00 92.12 302 TYR A C 1
ATOM 2304 O O . TYR A 1 302 ? -22.036 -14.113 27.765 1.00 92.12 302 TYR A O 1
ATOM 2312 N N . PHE A 1 303 ? -23.095 -15.342 29.323 1.00 90.69 303 PHE A N 1
ATOM 2313 C CA . PHE A 1 303 ? -22.130 -16.448 29.287 1.00 90.69 303 PHE A CA 1
ATOM 2314 C C . PHE A 1 303 ? -22.597 -17.592 28.386 1.00 90.69 303 PHE A C 1
ATOM 2316 O O . PHE A 1 303 ? -21.793 -18.133 27.636 1.00 90.69 303 PHE A O 1
ATOM 2323 N N . GLU A 1 304 ? -23.891 -17.922 28.413 1.00 90.12 304 GLU A N 1
ATOM 2324 C CA . GLU A 1 304 ? -24.460 -19.007 27.592 1.00 90.12 304 GLU A CA 1
ATOM 2325 C C . GLU A 1 304 ? -25.071 -18.513 26.265 1.00 90.12 304 GLU A C 1
ATOM 2327 O O . GLU A 1 304 ? -25.442 -19.318 25.414 1.00 90.12 304 GLU A O 1
ATOM 2332 N N . GLY A 1 305 ? -25.199 -17.194 26.064 1.00 90.31 305 GLY A N 1
ATOM 2333 C CA . GLY A 1 305 ? -25.687 -16.606 24.809 1.00 90.31 305 GLY A CA 1
ATOM 2334 C C . GLY A 1 305 ? -27.156 -16.907 24.471 1.00 90.31 305 GLY A C 1
ATOM 2335 O O . GLY A 1 305 ? -27.543 -16.819 23.303 1.00 90.31 305 GLY A O 1
ATOM 2336 N N . LEU A 1 306 ? -27.980 -17.278 25.457 1.00 92.94 306 LEU A N 1
ATOM 2337 C CA . LEU A 1 306 ? -29.383 -17.642 25.245 1.00 92.94 306 LEU A CA 1
ATOM 2338 C C . LEU A 1 306 ? -30.265 -16.420 24.972 1.00 92.94 306 LEU A C 1
ATOM 2340 O O . LEU A 1 306 ? -30.101 -15.344 25.553 1.00 92.94 306 LEU A O 1
ATOM 2344 N N . ARG A 1 307 ? -31.287 -16.604 24.132 1.00 93.88 307 ARG A N 1
ATOM 2345 C CA . ARG A 1 307 ? -32.287 -15.565 23.851 1.00 93.88 307 ARG A CA 1
ATOM 2346 C C . ARG A 1 307 ? -33.247 -15.415 25.029 1.00 93.88 307 ARG A C 1
ATOM 2348 O O . ARG A 1 307 ? -33.596 -16.388 25.693 1.00 93.88 307 ARG A O 1
ATOM 2355 N N . LEU A 1 308 ? -33.795 -14.213 25.231 1.00 91.94 308 LEU A N 1
ATOM 2356 C CA . LEU A 1 308 ? -34.737 -13.930 26.332 1.00 91.94 308 LEU A CA 1
ATOM 2357 C C . LEU A 1 308 ? -35.947 -14.884 26.360 1.00 91.94 308 LEU A C 1
ATOM 2359 O O . LEU A 1 308 ? -36.406 -15.264 27.436 1.00 91.94 308 LEU A O 1
ATOM 2363 N N . ARG A 1 309 ? -36.419 -15.327 25.187 1.00 93.06 309 ARG A N 1
ATOM 2364 C CA . ARG A 1 309 ? -37.473 -16.347 25.034 1.00 93.06 309 ARG A CA 1
ATOM 2365 C C . ARG A 1 309 ? -37.087 -17.713 25.593 1.00 93.06 309 ARG A C 1
ATOM 2367 O O . ARG A 1 309 ? -37.899 -18.364 26.242 1.00 93.06 309 ARG A O 1
ATOM 2374 N N . GLU A 1 310 ? -35.856 -18.138 25.343 1.00 92.50 310 GLU A N 1
ATOM 2375 C CA . GLU A 1 310 ? -35.320 -19.427 25.791 1.00 92.50 310 GLU A CA 1
ATOM 2376 C C . GLU A 1 310 ? -35.077 -19.395 27.302 1.00 92.50 310 GLU A C 1
ATOM 2378 O O . GLU A 1 310 ? -35.445 -20.326 28.014 1.00 92.50 310 GLU A O 1
ATOM 2383 N N . ILE A 1 311 ? -34.568 -18.270 27.813 1.00 94.06 311 ILE A N 1
ATOM 2384 C CA . ILE A 1 311 ? -34.399 -18.021 29.251 1.00 94.06 311 ILE A CA 1
ATOM 2385 C C . ILE A 1 311 ? -35.754 -18.030 29.972 1.00 94.06 311 ILE A C 1
ATOM 2387 O O . ILE A 1 311 ? -35.870 -18.588 31.067 1.00 94.06 311 ILE A O 1
ATOM 2391 N N . ALA A 1 312 ? -36.785 -17.440 29.361 1.00 94.44 312 ALA A N 1
ATOM 2392 C CA . ALA A 1 312 ? -38.152 -17.427 29.876 1.00 94.44 312 ALA A CA 1
ATOM 2393 C C . ALA A 1 312 ? -38.729 -18.846 29.979 1.00 94.44 312 ALA A C 1
ATOM 2395 O O . ALA A 1 312 ? -39.215 -19.231 31.046 1.00 94.44 312 ALA A O 1
ATOM 2396 N N . ALA A 1 313 ? -38.569 -19.652 28.924 1.00 92.06 313 ALA A N 1
ATOM 2397 C CA . ALA A 1 313 ? -38.963 -21.058 28.920 1.00 92.06 313 ALA A CA 1
ATOM 2398 C C . ALA A 1 313 ? -38.207 -21.880 29.982 1.00 92.06 313 ALA A C 1
ATOM 2400 O O . ALA A 1 313 ? -38.830 -22.626 30.734 1.00 92.06 313 ALA A O 1
ATOM 2401 N N . ALA A 1 314 ? -36.888 -21.694 30.109 1.00 90.44 314 ALA A N 1
ATOM 2402 C CA . ALA A 1 314 ? -36.053 -22.395 31.090 1.00 90.44 314 ALA A CA 1
ATOM 2403 C C . ALA A 1 314 ? -36.315 -21.977 32.551 1.00 90.44 314 ALA A C 1
ATOM 2405 O O . ALA A 1 314 ? -35.994 -22.721 33.479 1.00 90.44 314 ALA A O 1
ATOM 2406 N N . SER A 1 315 ? -36.876 -20.783 32.768 1.00 88.94 315 SER A N 1
ATOM 2407 C CA . SER A 1 315 ? -37.157 -20.228 34.101 1.00 88.94 315 SER A CA 1
ATOM 2408 C C . SER A 1 315 ? -38.635 -20.311 34.501 1.00 88.94 315 SER A C 1
ATOM 2410 O O . SER A 1 315 ? -38.971 -19.927 35.619 1.00 88.94 315 SER A O 1
ATOM 2412 N N . GLY A 1 316 ? -39.517 -20.786 33.613 1.00 91.31 316 GLY A N 1
ATOM 2413 C CA . GLY A 1 316 ? -40.962 -20.863 33.857 1.00 91.31 316 GLY A CA 1
ATOM 2414 C C . GLY A 1 316 ? -41.656 -19.498 33.956 1.00 91.31 316 GLY A C 1
ATOM 2415 O O . GLY A 1 316 ? -42.665 -19.372 34.645 1.00 91.31 316 GLY A O 1
ATOM 2416 N N . LEU A 1 317 ? -41.109 -18.465 33.307 1.00 94.06 317 LEU A N 1
ATOM 2417 C CA . LEU A 1 317 ? -41.618 -17.087 33.337 1.00 94.06 317 LEU A CA 1
ATOM 2418 C C . LEU A 1 317 ? -41.976 -16.606 31.927 1.00 94.06 317 LEU A C 1
ATOM 2420 O O . LEU A 1 317 ? -41.593 -17.218 30.935 1.00 94.06 317 LEU A O 1
ATOM 2424 N N . CYS A 1 318 ? -42.698 -15.488 31.819 1.00 94.81 318 CYS A N 1
ATOM 2425 C CA . CYS A 1 318 ? -42.933 -14.848 30.526 1.00 94.81 318 CYS A CA 1
ATOM 2426 C C . CYS A 1 318 ? -41.717 -14.020 30.078 1.00 94.81 318 CYS A C 1
ATOM 2428 O O . CYS A 1 318 ? -40.959 -13.489 30.892 1.00 94.81 318 CYS A O 1
ATOM 2430 N N . GLU A 1 319 ? -41.563 -13.862 28.764 1.00 94.50 319 GLU A N 1
ATOM 2431 C CA . GLU A 1 319 ? -40.471 -13.094 28.149 1.00 94.50 319 GLU A CA 1
ATOM 2432 C C . GLU A 1 319 ? -40.400 -11.651 28.677 1.00 94.50 319 GLU A C 1
ATOM 2434 O O . GLU A 1 319 ? -39.330 -11.177 29.059 1.00 94.50 319 GLU A O 1
ATOM 2439 N N . SER A 1 320 ? -41.553 -10.981 28.801 1.00 95.31 320 SER A N 1
ATOM 2440 C CA . SER A 1 320 ? -41.640 -9.622 29.355 1.00 95.31 320 SER A CA 1
ATOM 2441 C C . SER A 1 320 ? -41.079 -9.542 30.780 1.00 95.31 320 SER A C 1
ATOM 2443 O O . SER A 1 320 ? -40.341 -8.611 31.108 1.00 95.31 320 SER A O 1
ATOM 2445 N N . ARG A 1 321 ? -41.342 -10.556 31.617 1.00 94.25 321 ARG A N 1
ATOM 2446 C CA . ARG A 1 321 ? -40.816 -10.611 32.984 1.00 94.25 321 ARG A CA 1
ATOM 2447 C C . ARG A 1 321 ? -39.299 -10.796 33.011 1.00 94.25 321 ARG A C 1
ATOM 2449 O O . ARG A 1 321 ? -38.643 -10.151 33.824 1.00 94.25 321 ARG A O 1
ATOM 2456 N N . ILE A 1 322 ? -38.731 -11.623 32.130 1.00 96.06 322 ILE A N 1
ATOM 2457 C CA . ILE A 1 322 ? -37.270 -11.777 32.014 1.00 96.06 322 ILE A CA 1
ATOM 2458 C C . ILE A 1 322 ? -36.615 -10.476 31.538 1.00 96.06 322 ILE A C 1
ATOM 2460 O O . ILE A 1 322 ? -35.594 -10.079 32.094 1.00 96.06 322 ILE A O 1
ATOM 2464 N N . CYS A 1 323 ? -37.224 -9.769 30.582 1.00 95.00 323 CYS A N 1
ATOM 2465 C CA . CYS A 1 323 ? -36.745 -8.462 30.124 1.00 95.00 323 CYS A CA 1
ATOM 2466 C C . CYS A 1 323 ? -36.705 -7.428 31.267 1.00 95.00 323 CYS A C 1
ATOM 2468 O O . CYS A 1 323 ? -35.707 -6.725 31.445 1.00 95.00 323 CYS A O 1
ATOM 2470 N N . GLN A 1 324 ? -37.747 -7.385 32.105 1.00 95.38 324 GLN A N 1
ATOM 2471 C CA . GLN A 1 324 ? -37.771 -6.544 33.309 1.00 95.38 324 GLN A CA 1
ATOM 2472 C C . GLN A 1 324 ? -36.658 -6.916 34.297 1.00 95.38 324 GLN A C 1
ATOM 2474 O O . GLN A 1 324 ? -35.958 -6.032 34.782 1.00 95.38 324 GLN A O 1
ATOM 2479 N N . ILE A 1 325 ? -36.469 -8.211 34.574 1.00 94.94 325 ILE A N 1
ATOM 2480 C CA . ILE A 1 325 ? -35.425 -8.711 35.486 1.00 94.94 325 ILE A CA 1
ATOM 2481 C C . ILE A 1 325 ? -34.030 -8.345 34.970 1.00 94.94 325 ILE A C 1
ATOM 2483 O O . ILE A 1 325 ? -33.208 -7.845 35.735 1.00 94.94 325 ILE A O 1
ATOM 2487 N N . HIS A 1 326 ? -33.771 -8.545 33.676 1.00 95.38 326 HIS A N 1
ATOM 2488 C CA . HIS A 1 326 ? -32.512 -8.160 33.041 1.00 95.38 326 HIS A CA 1
ATOM 2489 C C . HIS A 1 326 ? -32.266 -6.652 33.181 1.00 95.38 326 HIS A C 1
ATOM 2491 O O . HIS A 1 326 ? -31.210 -6.229 33.646 1.00 95.38 326 HIS A O 1
ATOM 2497 N N . THR A 1 327 ? -33.269 -5.834 32.854 1.00 95.94 327 THR A N 1
ATOM 2498 C CA . THR A 1 327 ? -33.172 -4.368 32.934 1.00 95.94 327 THR A CA 1
ATOM 2499 C C . THR A 1 327 ? -32.904 -3.904 34.366 1.00 95.94 327 THR A C 1
ATOM 2501 O O . THR A 1 327 ? -32.002 -3.098 34.595 1.00 95.94 327 THR A O 1
ATOM 2504 N N . GLN A 1 328 ? -33.623 -4.462 35.343 1.00 95.38 328 GLN A N 1
ATOM 2505 C CA . GLN A 1 328 ? -33.422 -4.172 36.760 1.00 95.38 328 GLN A CA 1
ATOM 2506 C C . GLN A 1 328 ? -32.014 -4.568 37.224 1.00 95.38 328 GLN A C 1
ATOM 2508 O O . GLN A 1 328 ? -31.382 -3.814 37.963 1.00 95.38 328 GLN A O 1
ATOM 2513 N N . ALA A 1 329 ? -31.489 -5.710 36.768 1.00 95.06 329 ALA A N 1
ATOM 2514 C CA . ALA A 1 329 ? -30.137 -6.149 37.101 1.00 95.06 329 ALA A CA 1
ATOM 2515 C C . ALA A 1 329 ? -29.077 -5.174 36.560 1.00 95.06 329 ALA A C 1
ATOM 2517 O O . ALA A 1 329 ? -28.204 -4.738 37.308 1.00 95.06 329 ALA A O 1
ATOM 2518 N N . ILE A 1 330 ? -29.193 -4.767 35.291 1.00 95.38 330 ILE A N 1
ATOM 2519 C CA . ILE A 1 330 ? -28.265 -3.821 34.655 1.00 95.38 330 ILE A CA 1
ATOM 2520 C C . ILE A 1 330 ? -28.306 -2.447 35.332 1.00 95.38 330 ILE A C 1
ATOM 2522 O O . ILE A 1 330 ? -27.253 -1.871 35.602 1.00 95.38 330 ILE A O 1
ATOM 2526 N N . LEU A 1 331 ? -29.494 -1.920 35.645 1.00 95.12 331 LEU A N 1
ATOM 2527 C CA . LEU A 1 331 ? -29.628 -0.650 36.370 1.00 95.12 331 LEU A CA 1
ATOM 2528 C C . LEU A 1 331 ? -28.987 -0.722 37.758 1.00 95.12 331 LEU A C 1
ATOM 2530 O O . LEU A 1 331 ? -28.278 0.204 38.154 1.00 95.12 331 LEU A O 1
ATOM 2534 N N . THR A 1 332 ? -29.175 -1.843 38.458 1.00 93.88 332 THR A N 1
ATOM 2535 C CA . THR A 1 332 ? -28.549 -2.084 39.764 1.00 93.88 332 THR A CA 1
ATOM 2536 C C . THR A 1 332 ? -27.023 -2.052 39.651 1.00 93.88 332 THR A C 1
ATOM 2538 O O . THR A 1 332 ? -26.381 -1.284 40.367 1.00 93.88 332 THR A O 1
ATOM 2541 N N . ILE A 1 333 ? -26.442 -2.784 38.692 1.00 93.88 333 ILE A N 1
ATOM 2542 C CA . ILE A 1 333 ? -24.988 -2.808 38.452 1.00 93.88 333 ILE A CA 1
ATOM 2543 C C . ILE A 1 333 ? -24.459 -1.409 38.108 1.00 93.88 333 ILE A C 1
ATOM 2545 O O . ILE A 1 333 ? -23.470 -0.966 38.688 1.00 93.88 333 ILE A O 1
ATOM 2549 N N . ARG A 1 334 ? -25.134 -0.669 37.219 1.00 93.50 334 ARG A N 1
ATOM 2550 C CA . ARG A 1 334 ? -24.734 0.703 36.857 1.00 93.50 334 ARG A CA 1
ATOM 2551 C C . ARG A 1 334 ? -24.752 1.642 38.061 1.00 93.50 334 ARG A C 1
ATOM 2553 O O . ARG A 1 334 ? -23.814 2.413 38.234 1.00 93.50 334 ARG A O 1
ATOM 2560 N N . SER A 1 335 ? -25.789 1.566 38.896 1.00 93.06 335 SER A N 1
ATOM 2561 C CA . SER A 1 335 ? -25.886 2.383 40.112 1.00 93.06 335 SER A CA 1
ATOM 2562 C C . SER A 1 335 ? -24.789 2.051 41.128 1.00 93.06 335 SER A C 1
ATOM 2564 O O . SER A 1 335 ? -24.222 2.954 41.739 1.00 93.06 335 SER A O 1
ATOM 2566 N N . TYR A 1 336 ? -24.435 0.768 41.251 1.00 92.38 336 TYR A N 1
ATOM 2567 C CA . TYR A 1 336 ? -23.376 0.294 42.136 1.00 92.38 336 TYR A CA 1
ATOM 2568 C C . TYR A 1 336 ? -21.992 0.787 41.693 1.00 92.38 336 TYR A C 1
ATOM 2570 O O . TYR A 1 336 ? -21.212 1.260 42.518 1.00 92.38 336 TYR A O 1
ATOM 2578 N N . LEU A 1 337 ? -21.708 0.726 40.387 1.00 91.44 337 LEU A N 1
ATOM 2579 C CA . LEU A 1 337 ? -20.467 1.248 39.812 1.00 91.44 337 LEU A CA 1
ATOM 2580 C C . LEU A 1 337 ? -20.359 2.765 39.988 1.00 91.44 337 LEU A C 1
ATOM 2582 O O . LEU A 1 337 ? -19.353 3.237 40.506 1.00 91.44 337 LEU A O 1
ATOM 2586 N N . ALA A 1 338 ? -21.416 3.513 39.655 1.00 90.06 338 ALA A N 1
ATOM 2587 C CA . ALA A 1 338 ? -21.430 4.968 39.805 1.00 90.06 338 ALA A CA 1
ATOM 2588 C C . ALA A 1 338 ? -21.203 5.409 41.263 1.00 90.06 338 ALA A C 1
ATOM 2590 O O . ALA A 1 338 ? -20.485 6.373 41.516 1.00 90.06 338 ALA A O 1
ATOM 2591 N N . ALA A 1 339 ? -21.768 4.685 42.236 1.00 88.81 339 ALA A N 1
ATOM 2592 C CA . ALA A 1 339 ? -21.560 4.970 43.654 1.00 88.81 339 ALA A CA 1
ATOM 2593 C C . ALA A 1 339 ? -20.102 4.755 44.105 1.00 88.81 339 ALA A C 1
ATOM 2595 O O . ALA A 1 339 ? -19.620 5.490 44.964 1.00 88.81 339 ALA A O 1
ATOM 2596 N N . ARG A 1 340 ? -19.392 3.771 43.532 1.00 84.44 340 ARG A N 1
ATOM 2597 C CA . ARG A 1 340 ? -17.976 3.504 43.842 1.00 84.44 340 ARG A CA 1
ATOM 2598 C C . ARG A 1 340 ? -17.002 4.390 43.068 1.00 84.44 340 ARG A C 1
ATOM 2600 O O . ARG A 1 340 ? -15.952 4.706 43.609 1.00 84.44 340 ARG A O 1
ATOM 2607 N N . GLU A 1 341 ? -17.358 4.835 41.866 1.00 81.19 341 GLU A N 1
ATOM 2608 C CA . GLU A 1 341 ? -16.591 5.847 41.124 1.00 81.19 341 GLU A CA 1
ATOM 2609 C C . GLU A 1 341 ? -16.701 7.240 41.781 1.00 81.19 341 GLU A C 1
ATOM 2611 O O . GLU A 1 341 ? -15.749 8.014 41.749 1.00 81.19 341 GLU A O 1
ATOM 2616 N N . ALA A 1 342 ? -17.837 7.555 42.418 1.00 74.25 342 ALA A N 1
ATOM 2617 C CA . ALA A 1 342 ? -18.079 8.845 43.072 1.00 74.25 342 ALA A CA 1
ATOM 2618 C C . ALA A 1 342 ? -17.563 8.946 44.522 1.00 74.25 342 ALA A C 1
ATOM 2620 O O . ALA A 1 342 ? -17.533 10.045 45.078 1.00 74.25 342 ALA A O 1
ATOM 2621 N N . ALA A 1 343 ? -17.187 7.834 45.159 1.00 59.94 343 ALA A N 1
ATOM 2622 C CA . ALA A 1 343 ? -16.631 7.850 46.509 1.00 59.94 343 ALA A CA 1
ATOM 2623 C C . ALA A 1 343 ? -15.137 8.228 46.444 1.00 59.94 343 ALA A C 1
ATOM 2625 O O . ALA A 1 343 ? -14.340 7.412 45.976 1.00 59.94 343 ALA A O 1
ATOM 2626 N N . PRO A 1 344 ? -14.712 9.428 46.897 1.00 47.47 344 PRO A N 1
ATOM 2627 C CA . PRO A 1 344 ? -13.292 9.746 46.952 1.00 47.47 344 PRO A CA 1
ATOM 2628 C C . PRO A 1 344 ? -12.595 8.757 47.887 1.00 47.47 344 PRO A C 1
ATOM 2630 O O . PRO A 1 344 ? -13.108 8.445 48.965 1.00 47.47 344 PRO A O 1
ATOM 2633 N N . ALA A 1 345 ? -11.435 8.264 47.452 1.00 47.91 345 ALA A N 1
ATOM 2634 C CA . ALA A 1 345 ? -10.576 7.372 48.213 1.00 47.91 345 ALA A CA 1
ATOM 2635 C C . ALA A 1 345 ? -10.423 7.893 49.648 1.00 47.91 345 ALA A C 1
ATOM 2637 O O . ALA A 1 345 ? -9.792 8.923 49.888 1.00 47.91 345 ALA A O 1
ATOM 2638 N N . ASN A 1 346 ? -11.020 7.186 50.607 1.00 42.38 346 ASN A N 1
ATOM 2639 C CA . ASN A 1 346 ? -10.727 7.399 52.011 1.00 42.38 346 ASN A CA 1
ATOM 2640 C C . ASN A 1 346 ? -9.290 6.905 52.198 1.00 42.38 346 ASN A C 1
ATOM 2642 O O . ASN A 1 346 ? -9.047 5.700 52.278 1.00 42.38 346 ASN A O 1
ATOM 2646 N N . VAL A 1 347 ? -8.340 7.839 52.119 1.00 44.62 347 VAL A N 1
ATOM 2647 C CA . VAL A 1 347 ? -6.915 7.604 52.332 1.00 44.62 347 VAL A CA 1
ATOM 2648 C C . VAL A 1 347 ? -6.779 6.955 53.702 1.00 44.62 347 VAL A C 1
ATOM 2650 O O . VAL A 1 347 ? -6.957 7.598 54.736 1.00 44.62 347 VAL A O 1
ATOM 2653 N N . VAL A 1 348 ? -6.506 5.653 53.700 1.00 40.62 348 VAL A N 1
ATOM 2654 C CA . VAL A 1 348 ? -6.054 4.924 54.877 1.00 40.62 348 VAL A CA 1
ATOM 2655 C C . VAL A 1 348 ? -4.671 5.482 55.196 1.00 40.62 348 VAL A C 1
ATOM 2657 O O . VAL A 1 348 ? -3.674 5.082 54.603 1.00 40.62 348 VAL A O 1
ATOM 2660 N N . ALA A 1 349 ? -4.638 6.482 56.074 1.00 37.75 349 ALA A N 1
ATOM 2661 C CA . ALA A 1 349 ? -3.425 6.916 56.740 1.00 37.75 349 ALA A CA 1
ATOM 2662 C C . ALA A 1 349 ? -2.970 5.774 57.658 1.00 37.75 349 ALA A C 1
ATOM 2664 O O . ALA A 1 349 ? -3.637 5.479 58.654 1.00 37.75 349 ALA A O 1
ATOM 2665 N N . VAL A 1 350 ? -1.869 5.118 57.293 1.00 37.31 350 VAL A N 1
ATOM 2666 C CA . VAL A 1 350 ? -1.064 4.266 58.178 1.00 37.31 350 VAL A CA 1
ATOM 2667 C C . VAL A 1 350 ? 0.367 4.753 58.109 1.00 37.31 350 VAL A C 1
ATOM 2669 O O . VAL A 1 350 ? 0.846 4.968 56.971 1.00 37.31 350 VAL A O 1
#

pLDDT: mean 70.72, std 24.82, range [24.89, 96.38]